Protein AF-A0A097PQ88-F1 (afdb_monomer)

Organism: Artemisia annua (NCBI:txid35608)

Foldseek 3Di:
DVVVVVVLVVVLVVLLPDQEDFPQPVVLLVQCVVVVNAAEAEEQHDPVSVVSSCVSHVNPVSHQYYFYVVVVAPDLLRSLVVSCVSRVHQLCLAEAEEQACRNCVSSVVSNHAYEHADDPDHVVRNVSHLHYDVDNVVDHPVNSVVSSVCVVPPVPPPPDPPPPCPDDDDDDDDDDD

Radius of gyration: 24.31 Å; Cα contacts (8 Å, |Δi|>4): 210; chains: 1; bounding box: 64×69×68 Å

Mean predicted aligned error: 9.77 Å

Secondary structure (DSSP, 8-state):
-HHHHHHHHHHHHHHTT-SSPSTTHHHHHHHHHHTT--EEEE-SS-HHHHHHHHHHTT-GGGEEEEE-GGGT-SSHHHHHHHHHHHTT--GGG-EEEESSHHHHHHHHHTT-EEEEEPSSS-GGGSTTSSEEESSGGG--HHHHHHHTTTHHHHTT---------PPP---------

Solvent-accessible surface area (backbone atoms only — not comparable to full-atom values): 10676 Å² total; per-residue (Å²): 107,74,66,58,55,52,50,52,52,53,52,52,58,53,56,65,64,56,79,65,75,65,74,38,45,65,62,42,52,51,53,39,50,74,70,69,52,86,36,62,48,75,46,85,50,54,58,70,60,51,51,52,43,29,54,73,59,70,47,50,89,65,44,82,38,79,37,32,44,82,74,75,47,95,42,69,39,52,40,53,54,52,40,27,59,70,64,76,45,58,40,77,76,39,74,43,81,35,56,48,55,68,53,34,53,27,26,49,77,51,50,22,44,23,38,28,39,47,63,96,38,57,65,83,68,40,65,84,31,80,39,74,38,81,47,41,74,81,62,47,76,65,59,60,54,52,67,68,61,56,61,72,71,68,76,68,77,80,71,78,80,76,74,83,76,76,77,81,85,78,82,81,81,81,87,80,133

Structure (mmCIF, N/CA/C/O backbone):
data_AF-A0A097PQ88-F1
#
_entry.id   AF-A0A097PQ88-F1
#
loop_
_atom_site.group_PDB
_atom_site.id
_atom_site.type_symbol
_atom_site.label_atom_id
_atom_site.label_alt_id
_atom_site.label_comp_id
_atom_site.label_asym_id
_atom_site.label_entity_id
_atom_site.label_seq_id
_atom_site.pdbx_PDB_ins_code
_atom_site.Cartn_x
_atom_site.Cartn_y
_atom_site.Cartn_z
_atom_site.occupancy
_atom_site.B_iso_or_equiv
_atom_site.auth_seq_id
_atom_site.auth_comp_id
_atom_site.auth_asym_id
_atom_site.auth_atom_id
_atom_site.pdbx_PDB_model_num
ATOM 1 N N . GLU A 1 1 ? 19.551 4.065 17.338 1.00 63.53 1 GLU A N 1
ATOM 2 C CA . GLU A 1 1 ? 18.344 4.044 18.197 1.00 63.53 1 GLU A CA 1
ATOM 3 C C . GLU A 1 1 ? 17.665 5.400 18.395 1.00 63.53 1 GLU A C 1
ATOM 5 O O . GLU A 1 1 ? 16.605 5.608 17.817 1.00 63.53 1 GLU A O 1
ATOM 10 N N . ARG A 1 2 ? 18.254 6.379 19.100 1.00 77.06 2 ARG A N 1
ATOM 11 C CA . ARG A 1 2 ? 17.562 7.652 19.424 1.00 77.06 2 ARG A CA 1
ATOM 12 C C . ARG A 1 2 ? 17.082 8.473 18.210 1.00 77.06 2 ARG A C 1
ATOM 14 O O . ARG A 1 2 ? 15.988 9.026 18.249 1.00 77.06 2 ARG A O 1
ATOM 21 N N . LEU A 1 3 ? 17.868 8.529 17.128 1.00 79.69 3 LEU A N 1
ATOM 22 C CA . LEU A 1 3 ? 17.503 9.235 15.886 1.00 79.69 3 LEU A CA 1
ATOM 23 C C . LEU A 1 3 ? 16.339 8.564 15.142 1.00 79.69 3 LEU A C 1
ATOM 25 O O . LEU A 1 3 ? 15.408 9.250 14.733 1.00 79.69 3 LEU A O 1
ATOM 29 N N . LYS A 1 4 ? 16.363 7.230 15.018 1.00 76.94 4 LYS A N 1
ATOM 30 C CA . LYS A 1 4 ? 15.288 6.452 14.378 1.00 76.94 4 LYS A CA 1
ATOM 31 C C . LYS A 1 4 ? 13.967 6.631 15.122 1.00 76.94 4 LYS A C 1
ATOM 33 O O . LYS A 1 4 ? 12.960 6.970 14.511 1.00 76.94 4 LYS A O 1
ATOM 38 N N . SER A 1 5 ? 14.006 6.496 16.449 1.00 78.75 5 SER A N 1
ATOM 39 C CA . SER A 1 5 ? 12.839 6.715 17.307 1.00 78.75 5 SER A CA 1
ATOM 40 C C . SER A 1 5 ? 12.285 8.136 17.159 1.00 78.75 5 SER A C 1
ATOM 42 O O . SER A 1 5 ? 11.079 8.318 17.006 1.00 78.75 5 SER A O 1
ATOM 44 N N . LYS A 1 6 ? 13.156 9.157 17.112 1.00 83.81 6 LYS A N 1
ATOM 45 C CA . LYS A 1 6 ? 12.709 10.543 16.934 1.00 83.81 6 LYS A CA 1
ATOM 46 C C . LYS A 1 6 ? 12.088 10.797 15.559 1.00 83.81 6 LYS A C 1
ATOM 48 O O . LYS A 1 6 ? 11.088 11.507 15.483 1.00 83.81 6 LYS A O 1
ATOM 53 N N . LEU A 1 7 ? 12.660 10.228 14.497 1.00 84.81 7 LEU A N 1
ATOM 54 C CA . LEU A 1 7 ? 12.115 10.329 13.143 1.00 84.81 7 LEU A CA 1
ATOM 55 C C . LEU A 1 7 ? 10.737 9.662 13.050 1.00 84.81 7 LEU A C 1
ATOM 57 O O . LEU A 1 7 ? 9.803 10.293 12.563 1.00 84.81 7 LEU A O 1
ATOM 61 N N . SER A 1 8 ? 10.598 8.446 13.587 1.00 82.00 8 SER A N 1
ATOM 62 C CA . SER A 1 8 ? 9.318 7.727 13.642 1.00 82.00 8 SER A CA 1
ATOM 63 C C . SER A 1 8 ? 8.250 8.541 14.382 1.00 82.00 8 SER A C 1
ATOM 65 O O . SER A 1 8 ? 7.169 8.769 13.850 1.00 82.00 8 SER A O 1
ATOM 67 N N . GLN A 1 9 ? 8.581 9.121 15.543 1.00 84.75 9 GLN A N 1
ATOM 68 C CA . GLN A 1 9 ? 7.658 9.996 16.278 1.00 84.75 9 GLN A CA 1
ATOM 69 C C . GLN A 1 9 ? 7.202 11.217 15.469 1.00 84.75 9 GLN A C 1
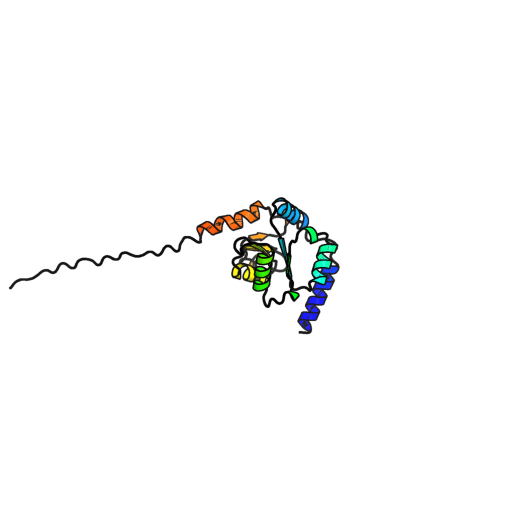ATOM 71 O O . GLN A 1 9 ? 6.026 11.571 15.497 1.00 84.75 9 GLN A O 1
ATOM 76 N N . LEU A 1 10 ? 8.119 11.894 14.769 1.00 86.06 10 LEU A N 1
ATOM 77 C CA . LEU A 1 10 ? 7.765 13.053 13.944 1.00 86.06 10 LEU A CA 1
ATOM 78 C C . LEU A 1 10 ? 6.872 12.649 12.770 1.00 86.06 10 LEU A C 1
ATOM 80 O O . LEU A 1 10 ? 5.891 13.336 12.493 1.00 86.06 10 LEU A O 1
ATOM 84 N N . TYR A 1 11 ? 7.191 11.529 12.124 1.00 84.88 11 TYR A N 1
ATOM 85 C CA . TYR A 1 11 ? 6.406 10.983 11.026 1.00 84.88 11 TYR A CA 1
ATOM 86 C C . TYR A 1 11 ? 4.983 10.627 11.485 1.00 84.88 11 TYR A C 1
ATOM 88 O O . TYR A 1 11 ? 4.021 11.162 10.936 1.00 84.88 11 TYR A O 1
ATOM 96 N N . SER A 1 12 ? 4.838 9.862 12.573 1.00 83.81 12 SER A N 1
ATOM 97 C CA . SER A 1 12 ? 3.544 9.539 13.193 1.00 83.81 12 SER A CA 1
ATOM 98 C C . SER A 1 12 ? 2.729 10.782 13.545 1.00 83.81 12 SER A C 1
ATOM 100 O O . SER A 1 12 ? 1.551 10.874 13.208 1.00 83.81 12 SER A O 1
ATOM 102 N N . ASN A 1 13 ? 3.355 11.778 14.178 1.00 87.44 13 ASN A N 1
ATOM 103 C CA . ASN A 1 13 ? 2.676 13.015 14.566 1.00 87.44 13 ASN A CA 1
ATOM 104 C C . ASN A 1 13 ? 2.181 13.821 13.361 1.00 87.44 13 ASN A C 1
ATOM 106 O O . ASN A 1 13 ? 1.167 14.508 13.463 1.00 87.44 13 ASN A O 1
ATOM 110 N N . ASN A 1 14 ? 2.898 13.782 12.238 1.00 87.56 14 ASN A N 1
ATOM 111 C CA . ASN A 1 14 ? 2.461 14.444 11.014 1.00 87.56 14 ASN A CA 1
ATOM 112 C C . ASN A 1 14 ? 1.317 13.679 10.345 1.00 87.56 14 ASN A C 1
ATOM 114 O O . ASN A 1 14 ? 0.346 14.308 9.932 1.00 87.56 14 ASN A O 1
ATOM 118 N N . LEU A 1 15 ? 1.370 12.345 10.314 1.00 85.75 15 LEU A N 1
ATOM 119 C CA . LEU A 1 15 ? 0.270 11.545 9.776 1.00 85.75 15 LEU A CA 1
ATOM 120 C C . LEU A 1 15 ? -1.015 11.692 10.598 1.00 85.75 15 LEU A C 1
ATOM 122 O O . LEU A 1 15 ? -2.090 11.841 10.028 1.00 85.75 15 LEU A O 1
ATOM 126 N N . LEU A 1 16 ? -0.918 11.745 11.928 1.00 87.31 16 LEU A N 1
ATOM 127 C CA . LEU A 1 16 ? -2.074 11.973 12.802 1.00 87.31 16 LEU A CA 1
ATOM 128 C C . LEU A 1 16 ? -2.727 13.348 12.595 1.00 87.31 16 LEU A C 1
ATOM 130 O O . LEU A 1 16 ? -3.893 13.532 12.947 1.00 87.31 16 LEU A O 1
ATOM 134 N N . LYS A 1 17 ? -2.019 14.322 12.011 1.00 89.31 17 LYS A N 1
ATOM 135 C CA . LYS A 1 17 ? -2.581 15.638 11.661 1.00 89.31 17 LYS A CA 1
ATOM 136 C C . LYS A 1 17 ? -3.333 15.638 10.335 1.00 89.31 17 LYS A C 1
ATOM 138 O O . LYS A 1 17 ? -4.115 16.560 10.121 1.00 89.31 17 LYS A O 1
ATOM 143 N N . LEU A 1 18 ? -3.153 14.627 9.483 1.00 86.75 18 LEU A N 1
ATOM 144 C CA . LEU A 1 18 ? -3.891 14.524 8.226 1.00 86.75 18 LEU A CA 1
ATOM 145 C C . LEU A 1 18 ? -5.394 14.448 8.508 1.00 86.75 18 LEU A C 1
ATOM 147 O O . LEU A 1 18 ? -5.842 13.720 9.400 1.00 86.75 18 LEU A O 1
ATOM 151 N N . SER A 1 19 ? -6.167 15.242 7.775 1.00 87.19 19 SER A N 1
ATOM 152 C CA . SER A 1 19 ? -7.633 15.224 7.803 1.00 87.19 19 SER A CA 1
ATOM 153 C C . SER A 1 19 ? -8.215 14.374 6.679 1.00 87.19 19 SER A C 1
ATOM 155 O O . SER A 1 19 ? -9.316 13.850 6.818 1.00 87.19 19 SER A O 1
ATOM 157 N N . GLU A 1 20 ? -7.475 14.223 5.582 1.00 90.88 20 GLU A N 1
ATOM 158 C CA . GLU A 1 20 ? -7.928 13.561 4.364 1.00 90.88 20 GLU A CA 1
ATOM 159 C C . GLU A 1 20 ? -6.819 12.663 3.801 1.00 90.88 20 GLU A C 1
ATOM 161 O O . GLU A 1 20 ? -5.633 12.964 3.980 1.00 90.88 20 GLU A O 1
ATOM 166 N N . PRO A 1 21 ? -7.178 11.535 3.161 1.00 92.12 21 PRO A N 1
ATOM 167 C CA . PRO A 1 21 ? -6.210 10.728 2.436 1.00 92.12 21 PRO A CA 1
ATOM 168 C C . PRO A 1 21 ? -5.751 11.422 1.152 1.00 92.12 21 PRO A C 1
ATOM 170 O O . PRO A 1 21 ? -6.336 12.410 0.717 1.00 92.12 21 PRO A O 1
ATOM 173 N N . MET A 1 22 ? -4.725 10.849 0.519 1.00 90.56 22 MET A N 1
ATOM 174 C CA . MET A 1 22 ? -4.302 11.247 -0.823 1.00 90.56 22 MET A CA 1
ATOM 175 C C . MET A 1 22 ? -5.484 11.223 -1.803 1.00 90.56 22 MET A C 1
ATOM 177 O O . MET A 1 22 ? -6.331 10.326 -1.746 1.00 90.56 22 MET A O 1
ATOM 181 N N . GLU A 1 23 ? -5.509 12.200 -2.707 1.00 92.75 23 GLU A N 1
ATOM 182 C CA . GLU A 1 23 ? -6.527 12.315 -3.747 1.00 92.75 23 GLU A CA 1
ATOM 183 C C . GLU A 1 23 ? -6.651 11.009 -4.552 1.00 92.75 23 GLU A C 1
ATOM 185 O O . GLU A 1 23 ? -5.652 10.395 -4.940 1.00 92.75 23 GLU A O 1
ATOM 190 N N . GLY A 1 24 ? -7.888 10.551 -4.758 1.00 94.50 24 GLY A N 1
ATOM 191 C CA . GLY A 1 24 ? -8.192 9.319 -5.485 1.00 94.50 24 GLY A CA 1
ATOM 192 C C . GLY A 1 24 ? -8.065 8.025 -4.681 1.00 94.50 24 GLY A C 1
ATOM 193 O O . GLY A 1 24 ? -8.486 6.972 -5.161 1.00 94.50 24 GLY A O 1
ATOM 194 N N . LEU A 1 25 ? -7.491 8.046 -3.468 1.00 95.75 25 LEU A N 1
ATOM 195 C CA . LEU A 1 25 ? -7.281 6.817 -2.693 1.00 95.75 25 LEU A CA 1
ATOM 196 C C . LEU A 1 25 ? -8.605 6.167 -2.272 1.00 95.75 25 LEU A C 1
ATOM 198 O O . LEU A 1 25 ? -8.715 4.941 -2.286 1.00 95.75 25 LEU A O 1
ATOM 202 N N . LYS A 1 26 ? -9.611 6.960 -1.881 1.00 95.75 26 LYS A N 1
ATOM 203 C CA . LYS A 1 26 ? -10.911 6.421 -1.447 1.00 95.75 26 LYS A CA 1
ATOM 204 C C . LYS A 1 26 ? -11.639 5.763 -2.614 1.00 95.75 26 LYS A C 1
ATOM 206 O O . LYS A 1 26 ? -12.067 4.620 -2.491 1.00 95.75 26 LYS A O 1
ATOM 211 N N . GLU A 1 27 ? -11.694 6.450 -3.747 1.00 96.44 27 GLU A N 1
ATOM 212 C CA . GLU A 1 27 ? -12.297 5.983 -4.995 1.00 96.44 27 GLU A CA 1
ATOM 213 C C . GLU A 1 27 ? -11.612 4.702 -5.481 1.00 96.44 27 GLU A C 1
ATOM 215 O O . GLU A 1 27 ? -12.268 3.737 -5.883 1.00 96.44 27 GLU A O 1
ATOM 220 N N . TRP A 1 28 ? -10.283 4.659 -5.378 1.00 97.00 28 TRP A N 1
ATOM 221 C CA . TRP A 1 28 ? -9.494 3.476 -5.680 1.00 97.00 28 TRP A CA 1
ATOM 222 C C . TRP A 1 28 ? -9.823 2.297 -4.754 1.00 97.00 28 TRP A C 1
ATOM 224 O O . TRP A 1 28 ? -10.106 1.194 -5.230 1.00 97.00 28 TRP A O 1
ATOM 234 N N . LEU A 1 29 ? -9.831 2.511 -3.436 1.00 97.44 29 LEU A N 1
ATOM 235 C CA . LEU A 1 29 ? -10.165 1.469 -2.462 1.00 97.44 29 LEU A CA 1
ATOM 236 C C . LEU A 1 29 ? -11.610 0.973 -2.623 1.00 97.44 29 LEU A C 1
ATOM 238 O O . LEU A 1 29 ? -11.853 -0.229 -2.507 1.00 97.44 29 LEU A O 1
ATOM 242 N N . ASP A 1 30 ? -12.553 1.853 -2.963 1.00 97.06 30 ASP A N 1
ATOM 243 C CA . ASP A 1 30 ? -13.928 1.482 -3.308 1.00 97.06 30 ASP A CA 1
ATOM 244 C C . ASP A 1 30 ? -13.984 0.611 -4.572 1.00 97.06 30 ASP A C 1
ATOM 246 O O . ASP A 1 30 ? -14.682 -0.409 -4.588 1.00 97.06 30 ASP A O 1
ATOM 250 N N . ALA A 1 31 ? -13.219 0.945 -5.615 1.00 96.88 31 ALA A N 1
ATOM 251 C CA . ALA A 1 31 ? -13.154 0.153 -6.843 1.00 96.88 31 ALA A CA 1
ATOM 252 C C . ALA A 1 31 ? -12.572 -1.252 -6.597 1.00 96.88 31 ALA A C 1
ATOM 254 O O . ALA A 1 31 ? -13.114 -2.254 -7.076 1.00 96.88 31 ALA A O 1
ATOM 255 N N . VAL A 1 32 ? -11.494 -1.341 -5.815 1.00 96.81 32 VAL A N 1
ATOM 256 C CA . VAL A 1 32 ? -10.829 -2.605 -5.454 1.00 96.81 32 VAL A CA 1
ATOM 257 C C . VAL A 1 32 ? -11.722 -3.457 -4.540 1.00 96.81 32 VAL A C 1
ATOM 259 O O . VAL A 1 32 ? -11.867 -4.662 -4.769 1.00 96.81 32 VAL A O 1
ATOM 262 N N . SER A 1 33 ? -12.404 -2.828 -3.579 1.00 96.88 33 SER A N 1
ATOM 263 C CA . SER A 1 33 ? -13.391 -3.472 -2.702 1.00 96.88 33 SER A CA 1
ATOM 264 C C . SER A 1 33 ? -14.591 -4.013 -3.488 1.00 96.88 33 SER A C 1
ATOM 266 O O . SER A 1 33 ? -14.965 -5.178 -3.337 1.00 96.88 33 SER A O 1
ATOM 268 N N . THR A 1 34 ? -15.134 -3.226 -4.423 1.00 97.25 34 THR A N 1
ATOM 269 C CA . THR A 1 34 ? -16.223 -3.647 -5.325 1.00 97.25 34 THR A CA 1
ATOM 270 C C . THR A 1 34 ? -15.811 -4.845 -6.183 1.00 97.25 34 THR A C 1
ATOM 272 O O . THR A 1 34 ? -16.598 -5.767 -6.407 1.00 97.25 34 THR A O 1
ATOM 275 N N . ALA A 1 35 ? -14.546 -4.887 -6.613 1.00 96.44 35 ALA A N 1
ATOM 276 C CA . ALA A 1 35 ? -13.962 -6.017 -7.330 1.00 96.44 35 ALA A CA 1
ATOM 277 C C . ALA A 1 35 ? -13.624 -7.228 -6.433 1.00 96.44 35 ALA A C 1
ATOM 279 O O . ALA A 1 35 ? -13.134 -8.237 -6.949 1.00 96.44 35 ALA A O 1
ATOM 280 N N . ARG A 1 36 ? -13.898 -7.154 -5.121 1.00 96.25 36 ARG A N 1
ATOM 281 C CA . ARG A 1 36 ? -13.615 -8.179 -4.098 1.00 96.25 36 ARG A CA 1
ATOM 282 C C . ARG A 1 36 ? -12.139 -8.571 -4.017 1.00 96.25 36 ARG A C 1
ATOM 284 O O . ARG A 1 36 ? -11.804 -9.738 -3.801 1.00 96.25 36 ARG A O 1
ATOM 291 N N . ILE A 1 37 ? -11.253 -7.602 -4.215 1.00 96.56 37 ILE A N 1
ATOM 292 C CA . ILE A 1 37 ? -9.812 -7.792 -4.061 1.00 96.56 37 ILE A CA 1
ATOM 293 C C . ILE A 1 37 ? -9.456 -7.432 -2.608 1.00 96.56 37 ILE A C 1
ATOM 295 O O . ILE A 1 37 ? -9.723 -6.306 -2.191 1.00 96.56 37 ILE A O 1
ATOM 299 N N . PRO A 1 38 ? -8.905 -8.368 -1.816 1.00 97.44 38 PRO A N 1
ATOM 300 C CA . PRO A 1 38 ? -8.590 -8.108 -0.418 1.00 97.44 38 PRO A CA 1
ATOM 301 C C . PRO A 1 38 ? -7.321 -7.251 -0.299 1.00 97.44 38 PRO A C 1
ATOM 303 O O . PRO A 1 38 ? -6.359 -7.454 -1.042 1.00 97.44 38 PRO A O 1
ATOM 306 N N . CYS A 1 39 ? -7.315 -6.316 0.652 1.00 97.94 39 CYS A N 1
ATOM 307 C CA . CYS A 1 39 ? -6.214 -5.377 0.872 1.00 97.94 39 CYS A CA 1
ATOM 308 C C . CYS A 1 39 ? -5.619 -5.522 2.274 1.00 97.94 39 CYS A C 1
ATOM 310 O O . CYS A 1 39 ? -6.331 -5.799 3.244 1.00 97.94 39 CYS A O 1
ATOM 312 N N . ALA A 1 40 ? -4.318 -5.259 2.387 1.00 97.94 40 ALA A N 1
ATOM 313 C CA . ALA A 1 40 ? -3.613 -5.125 3.657 1.00 97.94 40 ALA A CA 1
ATOM 314 C C . ALA A 1 40 ? -2.827 -3.813 3.695 1.00 97.94 40 ALA A C 1
ATOM 316 O O . ALA A 1 40 ? -2.363 -3.341 2.659 1.00 97.94 40 ALA A O 1
ATOM 317 N N . VAL A 1 41 ? -2.640 -3.269 4.897 1.00 96.88 41 VAL A N 1
ATOM 318 C CA . VAL A 1 41 ? -1.655 -2.209 5.147 1.00 96.88 41 VAL A CA 1
ATOM 319 C C . VAL A 1 41 ? -0.385 -2.842 5.683 1.00 96.88 41 VAL A C 1
ATOM 321 O O . VAL A 1 41 ? -0.439 -3.654 6.608 1.00 96.88 41 VAL A O 1
ATOM 324 N N . VAL A 1 42 ? 0.754 -2.438 5.130 1.00 95.62 42 VAL A N 1
ATOM 325 C CA . VAL A 1 42 ? 2.077 -2.775 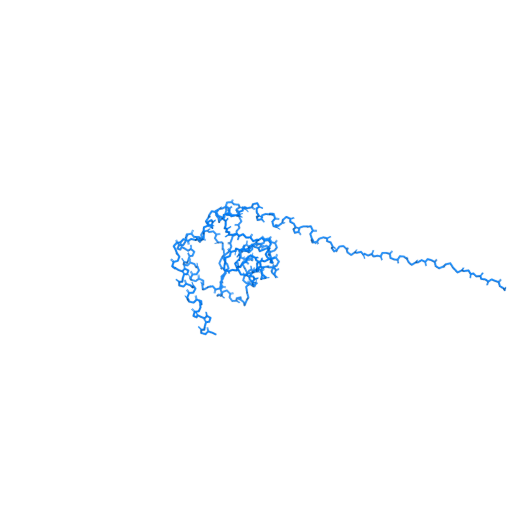5.650 1.00 95.62 42 VAL A CA 1
ATOM 326 C C . VAL A 1 42 ? 2.778 -1.480 6.031 1.00 95.62 42 VAL A C 1
ATOM 328 O O . VAL A 1 42 ? 2.884 -0.576 5.211 1.00 95.62 42 VAL A O 1
ATOM 331 N N . SER A 1 43 ? 3.222 -1.364 7.281 1.00 91.62 43 SER A N 1
ATOM 332 C CA . SER A 1 43 ? 3.842 -0.141 7.790 1.00 91.62 43 SER A CA 1
ATOM 333 C C . SER A 1 43 ? 5.001 -0.437 8.742 1.00 91.62 43 SER A C 1
ATOM 335 O O . SER A 1 43 ? 5.070 -1.497 9.361 1.00 91.62 43 SER A O 1
ATOM 337 N N . SER A 1 44 ? 5.919 0.518 8.865 1.00 87.56 44 SER A N 1
ATOM 338 C CA . SER A 1 44 ? 6.945 0.561 9.913 1.00 87.56 44 SER A CA 1
ATOM 339 C C . SER A 1 44 ? 6.474 1.280 11.182 1.00 87.56 44 SER A C 1
ATOM 341 O O . SER A 1 44 ? 7.249 1.415 12.118 1.00 87.56 44 SER A O 1
ATOM 343 N N . LEU A 1 45 ? 5.231 1.769 11.214 1.00 87.75 45 LEU A N 1
ATOM 344 C CA . LEU A 1 45 ? 4.654 2.427 12.383 1.00 87.75 45 LEU A CA 1
ATOM 345 C C . LEU A 1 45 ? 4.100 1.425 13.393 1.00 87.75 45 LEU A C 1
ATOM 347 O O . LEU A 1 45 ? 3.740 0.303 13.033 1.00 87.75 45 LEU A O 1
ATOM 351 N N . ASP A 1 46 ? 3.960 1.875 14.640 1.00 88.62 46 ASP A N 1
ATOM 352 C CA . ASP A 1 46 ? 3.268 1.135 15.695 1.00 88.62 46 ASP A CA 1
ATOM 353 C C . ASP A 1 46 ? 1.824 0.828 15.283 1.00 88.62 46 ASP A C 1
ATOM 355 O O . ASP A 1 46 ? 1.135 1.646 14.656 1.00 88.62 46 ASP A O 1
ATOM 359 N N . ARG A 1 47 ? 1.321 -0.343 15.688 1.00 92.00 47 ARG A N 1
ATOM 360 C CA . ARG A 1 47 ? -0.023 -0.802 15.305 1.00 92.00 47 ARG A CA 1
ATOM 361 C C . ARG A 1 47 ? -1.091 0.167 15.774 1.00 92.00 47 ARG A C 1
ATOM 363 O O . ARG A 1 47 ? -2.003 0.482 15.014 1.00 92.00 47 ARG A O 1
ATOM 370 N N . LYS A 1 48 ? -0.966 0.650 17.012 1.00 92.56 48 LYS A N 1
ATOM 371 C CA . LYS A 1 48 ? -1.922 1.588 17.608 1.00 92.56 48 LYS A CA 1
ATOM 372 C C . LYS A 1 48 ? -2.060 2.858 16.767 1.00 92.56 48 LYS A C 1
ATOM 374 O O . LYS A 1 48 ? -3.175 3.263 16.464 1.00 92.56 48 LYS A O 1
ATOM 379 N N . ILE A 1 49 ? -0.930 3.441 16.363 1.00 91.94 49 ILE A N 1
ATOM 380 C CA . ILE A 1 49 ? -0.892 4.670 15.561 1.00 91.94 49 ILE A CA 1
ATOM 381 C C . ILE A 1 49 ? -1.514 4.418 14.188 1.00 91.94 49 ILE A C 1
ATOM 383 O O . ILE A 1 49 ? -2.299 5.227 13.703 1.00 91.94 49 ILE A O 1
ATOM 387 N N . MET A 1 50 ? -1.198 3.279 13.568 1.00 93.50 50 MET A N 1
ATOM 388 C CA . MET A 1 50 ? -1.735 2.948 12.253 1.00 93.50 50 MET A CA 1
ATOM 389 C C . MET A 1 50 ? -3.246 2.728 12.262 1.00 93.50 50 MET A C 1
ATOM 391 O O . MET A 1 50 ? -3.943 3.249 11.395 1.00 93.50 50 MET A O 1
ATOM 395 N N . VAL A 1 51 ? -3.764 2.020 13.266 1.00 94.81 51 VAL A N 1
ATOM 396 C CA . VAL A 1 51 ? -5.211 1.858 13.449 1.00 94.81 51 VAL A CA 1
ATOM 397 C C . VAL A 1 51 ? -5.883 3.218 13.647 1.00 94.81 51 VAL A C 1
ATOM 399 O O . VAL A 1 51 ? -6.846 3.512 12.949 1.00 94.81 51 VAL A O 1
ATOM 402 N N . GLU A 1 52 ? -5.334 4.082 14.504 1.00 94.69 52 GLU A N 1
ATOM 403 C CA . GLU A 1 52 ? -5.884 5.421 14.757 1.00 94.69 52 GLU A CA 1
ATOM 404 C C . GLU A 1 52 ? -5.956 6.278 13.479 1.00 94.69 52 GLU A C 1
ATOM 406 O O . GLU A 1 52 ? -6.981 6.904 13.205 1.00 94.69 52 GLU A O 1
ATOM 411 N N . ILE A 1 53 ? -4.903 6.269 12.652 1.00 93.50 53 ILE A N 1
ATOM 412 C CA . ILE A 1 53 ? -4.882 6.988 11.367 1.00 93.50 53 ILE A CA 1
ATOM 413 C C . ILE A 1 53 ? -5.971 6.452 10.433 1.00 93.50 53 ILE A C 1
ATOM 415 O O . ILE A 1 53 ? -6.738 7.224 9.856 1.00 93.50 53 ILE A O 1
ATOM 419 N N . LEU A 1 54 ? -6.058 5.131 10.277 1.00 95.19 54 LEU A N 1
ATOM 420 C CA . LEU A 1 54 ? -7.030 4.508 9.382 1.00 95.19 54 LEU A CA 1
ATOM 421 C C . LEU A 1 54 ? -8.474 4.722 9.855 1.00 95.19 54 LEU A C 1
ATOM 423 O O . LEU A 1 54 ? -9.360 4.902 9.018 1.00 95.19 54 LEU A O 1
ATOM 427 N N . GLU A 1 55 ? -8.728 4.715 11.166 1.00 95.25 55 GLU A N 1
ATOM 428 C CA . GLU A 1 55 ? -10.042 5.013 11.748 1.00 95.25 55 GLU A CA 1
ATOM 429 C C . GLU A 1 55 ? -10.430 6.465 11.487 1.00 95.25 55 GLU A C 1
ATOM 431 O O . GLU A 1 55 ? -11.508 6.726 10.948 1.00 95.25 55 GLU A O 1
ATOM 436 N N . LYS A 1 56 ? -9.521 7.402 11.777 1.00 94.50 56 LYS A N 1
ATOM 437 C CA . LYS A 1 56 ? -9.729 8.835 11.552 1.00 94.50 56 LYS A CA 1
ATOM 438 C C . LYS A 1 56 ? -10.040 9.149 10.086 1.00 94.50 56 LYS A C 1
ATOM 440 O O . LYS A 1 56 ? -10.901 9.978 9.805 1.00 94.50 56 LYS A O 1
ATOM 445 N N . LEU A 1 57 ? -9.361 8.479 9.154 1.00 94.25 57 LEU A N 1
ATOM 446 C CA . LEU A 1 57 ? -9.567 8.659 7.713 1.00 94.25 57 LEU A CA 1
ATOM 447 C C . LEU A 1 57 ? -10.767 7.864 7.159 1.00 94.25 57 LEU A C 1
ATOM 449 O O . LEU A 1 57 ? -11.104 8.005 5.979 1.00 94.25 57 LEU A O 1
ATOM 453 N N . GLY A 1 58 ? -11.421 7.033 7.982 1.00 95.31 58 GLY A N 1
ATOM 454 C CA . GLY A 1 58 ? -12.548 6.187 7.577 1.00 95.31 58 GLY A CA 1
ATOM 455 C C . GLY A 1 58 ? -12.156 5.043 6.633 1.00 95.31 58 GLY A C 1
ATOM 456 O O . GLY A 1 58 ? -12.986 4.575 5.850 1.00 95.31 58 GLY A O 1
ATOM 457 N N . LEU A 1 59 ? -10.894 4.607 6.680 1.00 96.81 59 LEU A N 1
ATOM 458 C CA . LEU A 1 59 ? -10.309 3.626 5.762 1.00 96.81 59 LEU A CA 1
ATOM 459 C C . LEU A 1 59 ? -10.213 2.208 6.340 1.00 96.81 59 LEU A C 1
ATOM 461 O O . LEU A 1 59 ? -9.991 1.267 5.582 1.00 96.81 59 LEU A O 1
ATOM 465 N N . MET A 1 60 ? -10.415 2.019 7.651 1.00 96.62 60 MET A N 1
ATOM 466 C CA . MET A 1 60 ? -10.301 0.697 8.298 1.00 96.62 60 MET A CA 1
ATOM 467 C C . MET A 1 60 ? -11.104 -0.406 7.600 1.00 96.62 60 MET A C 1
ATOM 469 O O . MET A 1 60 ? -10.632 -1.532 7.479 1.00 96.62 60 MET A O 1
ATOM 473 N N . LYS A 1 61 ? -12.292 -0.076 7.084 1.00 96.19 61 LYS A N 1
ATOM 474 C CA . LYS A 1 61 ? -13.197 -1.023 6.412 1.00 96.19 61 LYS A CA 1
ATOM 475 C C . LYS A 1 61 ? -12.614 -1.688 5.156 1.00 96.19 61 LYS A C 1
ATOM 477 O O . LYS A 1 61 ? -13.144 -2.707 4.726 1.00 96.19 61 LYS A O 1
ATOM 482 N N . TYR A 1 62 ? -11.570 -1.119 4.549 1.00 97.62 62 TYR A N 1
ATOM 483 C CA . TYR A 1 62 ? -10.975 -1.649 3.317 1.00 97.62 62 TYR A CA 1
ATOM 484 C C . TYR A 1 62 ? -9.901 -2.708 3.567 1.00 97.62 62 TYR A C 1
ATOM 486 O O . TYR A 1 62 ? -9.560 -3.454 2.650 1.00 97.62 62 TYR A O 1
ATOM 494 N N . PHE A 1 63 ? -9.351 -2.779 4.780 1.00 97.81 63 PHE A N 1
ATOM 495 C CA . PHE A 1 63 ? -8.171 -3.588 5.061 1.00 97.81 63 PHE A CA 1
ATOM 496 C C . PHE A 1 63 ? -8.523 -4.810 5.906 1.00 97.81 63 PHE A C 1
ATOM 498 O O . PHE A 1 63 ? -8.961 -4.695 7.046 1.00 97.81 63 PHE A O 1
ATOM 505 N N . GLN A 1 64 ? -8.283 -5.998 5.351 1.00 97.12 64 GLN A N 1
ATOM 506 C CA . GLN A 1 64 ? -8.461 -7.270 6.056 1.00 97.12 64 GLN A CA 1
ATOM 507 C C . GLN A 1 64 ? -7.337 -7.516 7.070 1.00 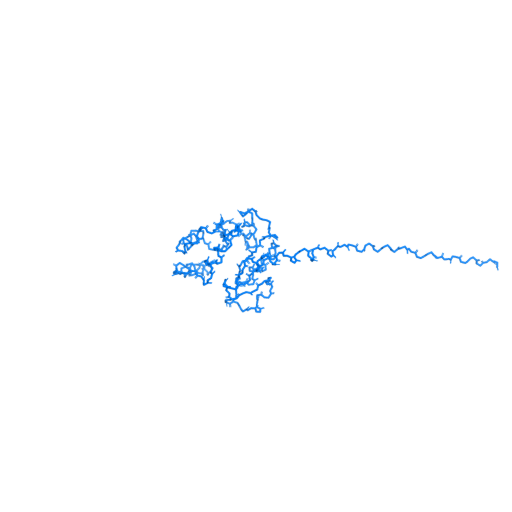97.12 64 GLN A C 1
ATOM 509 O O . GLN A 1 64 ? -7.536 -8.195 8.076 1.00 97.12 64 GLN A O 1
ATOM 514 N N . ALA A 1 65 ? -6.147 -6.976 6.800 1.00 96.81 65 ALA A N 1
ATOM 515 C CA . ALA A 1 65 ? -4.976 -7.161 7.637 1.00 96.81 65 ALA A CA 1
ATOM 516 C C . ALA A 1 65 ? -4.155 -5.875 7.755 1.00 96.81 65 ALA A C 1
ATOM 518 O O . ALA A 1 65 ? -4.022 -5.101 6.808 1.00 96.81 65 ALA A O 1
ATOM 519 N N . ILE A 1 66 ? -3.554 -5.691 8.928 1.00 96.56 66 ILE A N 1
ATOM 520 C CA . ILE A 1 66 ? -2.562 -4.650 9.193 1.00 96.56 66 ILE A CA 1
ATOM 521 C C . ILE A 1 66 ? -1.300 -5.357 9.686 1.00 96.56 66 ILE A C 1
ATOM 523 O O . ILE A 1 66 ? -1.352 -6.112 10.666 1.00 96.56 66 ILE A O 1
ATOM 527 N N . V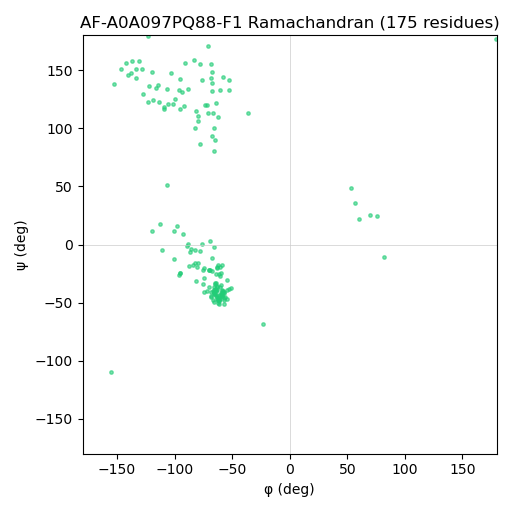AL A 1 67 ? -0.187 -5.136 8.994 1.00 95.56 67 VAL A N 1
ATOM 528 C CA . VAL A 1 67 ? 1.142 -5.639 9.349 1.00 95.56 67 VAL A CA 1
ATOM 529 C C . VAL A 1 67 ? 2.028 -4.455 9.713 1.00 95.56 67 VAL A C 1
ATOM 531 O O . VAL A 1 67 ? 2.193 -3.531 8.918 1.00 95.56 67 VAL A O 1
ATOM 534 N N . THR A 1 68 ? 2.580 -4.473 10.917 1.00 92.25 68 THR A N 1
ATOM 535 C CA . THR A 1 68 ? 3.391 -3.396 11.487 1.00 92.25 68 THR A CA 1
ATOM 536 C C . THR A 1 68 ? 4.775 -3.891 11.900 1.00 92.25 68 THR A C 1
ATOM 538 O O . THR A 1 68 ? 5.111 -5.068 11.748 1.00 92.25 68 THR A O 1
ATOM 541 N N . GLU A 1 69 ? 5.612 -2.994 12.424 1.00 82.62 69 GLU A N 1
ATOM 542 C CA . GLU A 1 69 ? 6.909 -3.364 13.003 1.00 82.62 69 GLU A CA 1
ATOM 543 C C . GLU A 1 69 ? 6.765 -4.339 14.187 1.00 82.62 69 GLU A C 1
ATOM 545 O O . GLU A 1 69 ? 7.549 -5.280 14.306 1.00 82.62 69 GLU A O 1
ATOM 550 N N . GLU A 1 70 ? 5.703 -4.189 14.983 1.00 84.19 70 GLU A N 1
ATOM 551 C CA . GLU A 1 70 ? 5.383 -5.040 16.139 1.00 84.19 70 GLU A CA 1
ATOM 552 C C . GLU A 1 70 ? 5.124 -6.516 15.787 1.00 84.19 70 GLU A C 1
ATOM 554 O O . GLU A 1 70 ? 5.198 -7.368 16.669 1.00 84.19 70 GLU A O 1
ATOM 559 N N . ASP A 1 71 ? 4.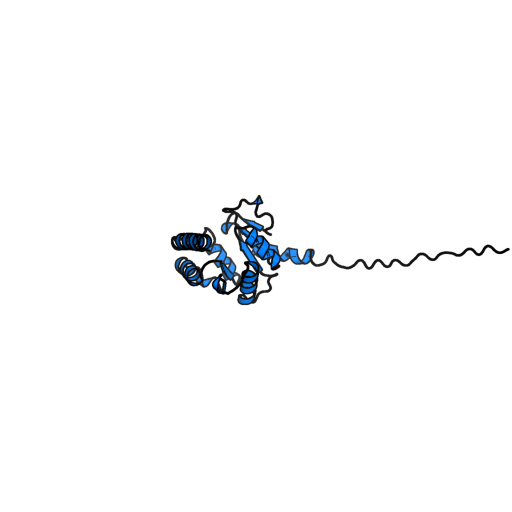847 -6.856 14.519 1.00 83.81 71 ASP A N 1
ATOM 560 C CA . ASP A 1 71 ? 4.687 -8.254 14.083 1.00 83.81 71 ASP A CA 1
ATOM 561 C C . ASP A 1 71 ? 6.017 -9.052 14.105 1.00 83.81 71 ASP A C 1
ATOM 563 O O . ASP A 1 71 ? 6.032 -10.218 13.714 1.00 83.81 71 ASP A O 1
ATOM 567 N N . GLY A 1 72 ? 7.135 -8.456 14.551 1.00 74.56 72 GLY A N 1
ATOM 568 C CA . GLY A 1 72 ? 8.406 -9.158 14.790 1.00 74.56 72 GLY A CA 1
ATOM 569 C C . GLY A 1 72 ? 9.177 -9.512 13.517 1.00 74.56 72 GLY A C 1
ATOM 570 O O . GLY A 1 72 ? 9.945 -10.469 13.497 1.00 74.56 72 GLY A O 1
ATOM 571 N N . MET A 1 73 ? 8.935 -8.771 12.436 1.00 82.25 73 MET A N 1
ATOM 572 C CA . MET A 1 73 ? 9.518 -9.024 11.120 1.00 82.25 73 MET A CA 1
ATOM 573 C C . MET A 1 73 ? 10.685 -8.069 10.846 1.00 82.25 73 MET A C 1
ATOM 575 O O . MET A 1 73 ? 10.492 -6.852 10.792 1.00 82.25 73 MET A O 1
ATOM 579 N N . ASP A 1 74 ? 11.871 -8.633 10.608 1.00 80.50 74 ASP A N 1
ATOM 580 C CA . ASP A 1 74 ? 13.137 -7.887 10.475 1.00 80.50 74 ASP A CA 1
ATOM 581 C C . ASP A 1 74 ? 13.252 -7.023 9.211 1.00 80.50 74 ASP A C 1
ATOM 583 O O . ASP A 1 74 ? 14.052 -6.088 9.154 1.00 80.50 74 ASP A O 1
ATOM 587 N N . SER A 1 75 ? 12.484 -7.335 8.165 1.00 89.12 75 SER A N 1
ATOM 588 C CA . SER A 1 75 ? 12.595 -6.677 6.863 1.00 89.12 75 SER A CA 1
ATOM 589 C C . SER A 1 75 ? 11.232 -6.345 6.265 1.00 89.12 75 SER A C 1
ATOM 591 O O . SER A 1 75 ? 10.220 -6.977 6.580 1.00 89.12 75 SER A O 1
ATOM 593 N N . MET A 1 76 ? 11.212 -5.373 5.347 1.00 90.81 76 MET A N 1
ATOM 594 C CA . MET A 1 76 ? 10.007 -5.061 4.574 1.00 90.81 76 MET A CA 1
ATOM 595 C C . MET A 1 76 ? 9.506 -6.293 3.809 1.00 90.81 76 MET A C 1
ATOM 597 O O . MET A 1 76 ? 8.317 -6.588 3.842 1.00 90.81 76 MET A O 1
ATOM 601 N N . ALA A 1 77 ? 10.415 -7.076 3.221 1.00 93.38 77 ALA A N 1
ATOM 602 C CA . ALA A 1 77 ? 10.084 -8.320 2.530 1.00 93.38 77 ALA A CA 1
ATOM 603 C C . ALA A 1 77 ? 9.330 -9.314 3.439 1.00 93.38 77 ALA A C 1
ATOM 605 O O . ALA A 1 77 ? 8.292 -9.851 3.055 1.00 93.38 77 ALA A O 1
ATOM 606 N N . HIS A 1 78 ? 9.783 -9.510 4.683 1.00 93.62 78 HIS A N 1
ATOM 607 C CA . HIS A 1 78 ? 9.084 -10.374 5.643 1.00 93.62 78 HIS A CA 1
ATOM 608 C C . HIS A 1 78 ? 7.680 -9.853 5.983 1.00 93.62 78 HIS A C 1
ATOM 610 O O . HIS A 1 78 ? 6.733 -10.639 6.065 1.00 93.62 78 HIS A O 1
ATOM 616 N N . ARG A 1 79 ? 7.510 -8.532 6.126 1.00 95.06 79 ARG A N 1
ATOM 617 C CA . ARG A 1 79 ? 6.188 -7.930 6.366 1.00 95.06 79 ARG A CA 1
ATOM 618 C C . ARG A 1 79 ? 5.250 -8.097 5.170 1.00 95.06 79 ARG A C 1
ATOM 620 O O . ARG A 1 79 ? 4.088 -8.441 5.369 1.00 95.06 79 ARG A O 1
ATOM 627 N N . LEU A 1 80 ? 5.750 -7.925 3.945 1.00 96.62 80 LEU A N 1
ATOM 628 C CA . LEU A 1 80 ? 4.983 -8.154 2.717 1.00 96.62 80 LEU A CA 1
ATOM 629 C C . LEU A 1 80 ? 4.522 -9.615 2.611 1.00 96.62 80 LEU A C 1
ATOM 631 O O . LEU A 1 80 ? 3.340 -9.872 2.385 1.00 96.62 80 LEU A O 1
ATOM 635 N N . LEU A 1 81 ? 5.414 -10.583 2.850 1.00 95.94 81 LEU A N 1
ATOM 636 C CA . LEU A 1 81 ? 5.053 -12.008 2.869 1.00 95.94 81 LEU A CA 1
ATOM 637 C C . LEU A 1 81 ? 4.000 -12.320 3.940 1.00 95.94 81 LEU A C 1
ATOM 639 O O . LEU A 1 81 ? 3.027 -13.016 3.653 1.00 95.94 81 LEU A O 1
ATOM 643 N N . SER A 1 82 ? 4.154 -11.768 5.146 1.00 95.81 82 SER A N 1
ATOM 644 C CA . SER A 1 82 ? 3.162 -11.893 6.222 1.00 95.81 82 SER A CA 1
ATOM 645 C C . SER A 1 82 ? 1.799 -11.330 5.805 1.00 95.81 82 SER A C 1
ATOM 647 O O . SER A 1 82 ? 0.771 -11.969 6.029 1.00 95.81 82 SER A O 1
ATOM 649 N N . ALA A 1 83 ? 1.774 -10.183 5.120 1.00 97.12 83 ALA A N 1
ATOM 650 C CA . ALA A 1 83 ? 0.542 -9.614 4.586 1.00 97.12 83 ALA A CA 1
ATOM 651 C C . ALA A 1 83 ? -0.118 -10.550 3.565 1.00 97.12 83 ALA A C 1
ATOM 653 O O . ALA A 1 83 ? -1.308 -10.823 3.683 1.00 97.12 83 ALA A O 1
ATOM 654 N N . ALA A 1 84 ? 0.641 -11.115 2.621 1.00 97.50 84 ALA A N 1
ATOM 655 C CA . ALA A 1 84 ? 0.104 -12.067 1.646 1.00 97.50 84 ALA A CA 1
ATOM 656 C C . ALA A 1 84 ? -0.515 -13.311 2.311 1.00 97.50 84 ALA A C 1
ATOM 658 O O . ALA A 1 84 ? -1.600 -13.741 1.916 1.00 97.50 84 ALA A O 1
ATOM 659 N N . VAL A 1 85 ? 0.121 -13.837 3.366 1.00 96.44 85 VAL A N 1
ATOM 660 C CA . VAL A 1 85 ? -0.428 -14.941 4.172 1.00 96.44 85 VAL A CA 1
ATOM 661 C C . VAL A 1 85 ? -1.735 -14.529 4.853 1.00 96.44 85 VAL A C 1
ATOM 663 O O . VAL A 1 85 ? -2.723 -15.251 4.754 1.00 96.44 85 VAL A O 1
ATOM 666 N N . LYS A 1 86 ? -1.780 -13.355 5.499 1.00 96.50 86 LYS A N 1
ATOM 667 C CA . LYS A 1 86 ? -2.995 -12.847 6.164 1.00 96.50 86 LYS A CA 1
ATOM 668 C C . LYS A 1 86 ? -4.144 -12.560 5.181 1.00 96.50 86 LYS A C 1
ATOM 670 O O . LYS A 1 86 ? -5.300 -12.611 5.588 1.00 96.50 86 LYS A O 1
ATOM 675 N N . LEU A 1 87 ? -3.838 -12.281 3.911 1.00 97.25 87 LEU A N 1
ATOM 676 C CA . LEU A 1 87 ? -4.822 -12.091 2.836 1.00 97.25 87 LEU A CA 1
ATOM 677 C C . LEU A 1 87 ? -5.268 -13.393 2.153 1.00 97.25 87 LEU A C 1
ATOM 679 O O . LEU A 1 87 ? -6.114 -13.340 1.260 1.00 97.25 87 LEU A O 1
ATOM 683 N N . ASP A 1 88 ? -4.694 -14.543 2.519 1.00 97.12 88 ASP A N 1
ATOM 684 C CA . ASP A 1 88 ? -4.908 -15.824 1.833 1.00 97.12 88 ASP A CA 1
ATOM 685 C C . ASP A 1 88 ? -4.641 -15.730 0.312 1.00 97.12 88 ASP A C 1
ATOM 687 O O . ASP A 1 88 ? -5.442 -16.106 -0.561 1.00 97.12 88 ASP A O 1
ATOM 691 N N . ARG A 1 89 ? -3.491 -15.132 -0.033 1.00 96.69 89 ARG A N 1
ATOM 692 C CA . ARG A 1 89 ? -3.045 -14.944 -1.418 1.00 96.69 89 ARG A CA 1
ATOM 693 C C . ARG A 1 89 ? -1.588 -15.344 -1.604 1.00 96.69 89 ARG A C 1
ATOM 695 O O . ARG A 1 89 ? -0.727 -15.109 -0.764 1.00 96.69 89 ARG A O 1
ATOM 702 N N . LYS A 1 90 ? -1.301 -15.940 -2.766 1.00 96.81 90 LYS A N 1
ATOM 703 C CA . LYS A 1 90 ? 0.076 -16.222 -3.188 1.00 96.81 90 LYS A CA 1
ATOM 704 C C . LYS A 1 90 ? 0.795 -14.897 -3.469 1.00 96.81 90 LYS A C 1
ATOM 706 O O . LYS A 1 90 ? 0.192 -14.063 -4.145 1.00 96.81 90 LYS A O 1
ATOM 711 N N . PRO A 1 91 ? 2.071 -14.729 -3.076 1.00 97.00 91 PRO A N 1
ATOM 712 C CA . PRO A 1 91 ? 2.824 -13.506 -3.361 1.00 97.00 91 PRO A CA 1
ATOM 713 C C . PRO A 1 91 ? 2.825 -13.107 -4.846 1.00 97.00 91 PRO A C 1
ATOM 715 O O . PRO A 1 91 ? 2.582 -11.953 -5.170 1.00 97.00 91 PRO A O 1
ATOM 718 N N . SER A 1 92 ? 2.913 -14.077 -5.762 1.00 96.12 92 SER A N 1
ATOM 719 C CA . SER A 1 92 ? 2.814 -13.859 -7.219 1.00 96.12 92 SER A CA 1
ATOM 720 C C . SER A 1 92 ? 1.458 -13.366 -7.739 1.00 96.12 92 SER A C 1
ATOM 722 O O . SER A 1 92 ? 1.284 -13.151 -8.940 1.00 96.12 92 SER A O 1
ATOM 724 N N . LYS A 1 93 ? 0.471 -13.212 -6.855 1.00 95.75 93 LYS A N 1
ATOM 725 C CA . LYS A 1 93 ? -0.847 -12.623 -7.120 1.00 95.75 93 LYS A CA 1
ATOM 726 C C . LYS A 1 93 ? -1.107 -11.379 -6.264 1.00 95.75 93 LYS A C 1
ATOM 728 O O . LYS A 1 93 ? -2.240 -10.905 -6.231 1.00 95.75 93 LYS A O 1
ATOM 733 N N . CYS A 1 94 ? -0.081 -10.862 -5.593 1.00 97.62 94 CYS A N 1
ATOM 734 C CA . CYS A 1 94 ? -0.132 -9.624 -4.831 1.00 97.62 94 CYS A CA 1
ATOM 735 C C . CYS A 1 94 ? 0.539 -8.491 -5.608 1.00 97.62 94 CYS A C 1
ATOM 737 O O . CYS A 1 94 ? 1.500 -8.704 -6.351 1.00 97.62 94 CYS A O 1
ATOM 739 N N . VAL A 1 95 ? 0.017 -7.283 -5.414 1.00 97.44 95 VAL A N 1
ATOM 740 C CA . VAL A 1 95 ? 0.627 -6.039 -5.878 1.00 97.44 95 VAL A CA 1
ATOM 741 C C . VAL A 1 95 ? 0.857 -5.134 -4.675 1.00 97.44 95 VAL A C 1
ATOM 743 O O . VAL A 1 95 ? -0.006 -5.038 -3.800 1.00 97.44 95 VAL A O 1
ATOM 746 N N . VAL A 1 96 ? 2.025 -4.509 -4.620 1.00 97.56 96 VAL A N 1
ATOM 747 C CA . VAL A 1 96 ? 2.438 -3.588 -3.560 1.00 97.56 96 VAL A CA 1
ATOM 748 C C . VAL A 1 96 ? 2.398 -2.167 -4.106 1.00 97.56 96 VAL A C 1
ATOM 750 O O . VAL A 1 96 ? 2.881 -1.930 -5.208 1.00 97.56 96 VAL A O 1
ATOM 753 N N . PHE A 1 97 ? 1.823 -1.238 -3.345 1.00 96.75 97 PHE A N 1
ATOM 754 C CA . PHE A 1 97 ? 1.867 0.194 -3.641 1.00 96.75 97 PHE A CA 1
ATOM 755 C C . PHE A 1 97 ? 2.947 0.838 -2.777 1.00 96.75 97 PHE A C 1
ATOM 757 O O . PHE A 1 97 ? 2.916 0.661 -1.560 1.00 96.75 97 PHE A O 1
ATOM 764 N N . GLU A 1 98 ? 3.892 1.541 -3.396 1.00 93.75 98 GLU A N 1
ATOM 765 C CA . GLU A 1 98 ? 5.065 2.102 -2.713 1.00 93.75 98 GLU A CA 1
ATOM 766 C C . GLU A 1 98 ? 5.509 3.430 -3.335 1.00 93.75 98 GLU A C 1
ATOM 768 O O . GLU A 1 98 ? 5.329 3.629 -4.528 1.00 93.75 98 GLU A O 1
ATOM 773 N N . ASP A 1 99 ? 6.108 4.326 -2.562 1.00 92.12 99 ASP A N 1
ATOM 774 C CA . ASP A 1 99 ? 6.747 5.561 -3.014 1.00 92.12 99 ASP A CA 1
ATOM 775 C C . ASP A 1 99 ? 8.285 5.547 -2.877 1.00 92.12 99 ASP A C 1
ATOM 777 O O . ASP A 1 99 ? 8.943 6.466 -3.371 1.00 92.12 99 ASP A O 1
ATOM 781 N N . ASP A 1 100 ? 8.877 4.498 -2.285 1.00 92.81 100 ASP A N 1
ATOM 782 C CA . ASP A 1 100 ? 10.329 4.321 -2.143 1.00 92.81 100 ASP A CA 1
ATOM 783 C C . ASP A 1 100 ? 10.887 3.112 -2.947 1.00 92.81 100 ASP A C 1
ATOM 785 O O . ASP A 1 100 ? 10.334 2.003 -2.951 1.00 92.81 100 ASP A O 1
ATOM 789 N N . PRO A 1 101 ? 12.038 3.271 -3.637 1.00 93.25 101 PRO A N 1
ATOM 790 C CA . PRO A 1 101 ? 12.639 2.202 -4.443 1.00 93.25 101 PRO A CA 1
ATOM 791 C C . PRO A 1 101 ? 13.025 0.952 -3.633 1.00 93.25 101 PRO A C 1
ATOM 793 O O . PRO A 1 101 ? 13.080 -0.158 -4.174 1.00 93.25 101 PRO A O 1
ATOM 796 N N . ARG A 1 102 ? 13.283 1.088 -2.328 1.00 92.69 102 ARG A N 1
ATOM 797 C CA . ARG A 1 102 ? 13.613 -0.036 -1.439 1.00 92.69 102 ARG A CA 1
ATOM 798 C C . ARG A 1 102 ? 12.402 -0.926 -1.200 1.00 92.69 102 ARG A C 1
ATOM 800 O O . ARG A 1 102 ? 12.571 -2.143 -1.109 1.00 92.69 102 ARG A O 1
ATOM 807 N N . GLY A 1 103 ? 11.201 -0.359 -1.093 1.00 93.38 103 GLY A N 1
ATOM 808 C CA . GLY A 1 103 ? 9.987 -1.153 -0.955 1.00 93.38 103 GLY A CA 1
ATOM 809 C C . GLY A 1 103 ? 9.568 -1.802 -2.273 1.00 93.38 103 GLY A C 1
ATOM 810 O O . GLY A 1 103 ? 9.164 -2.964 -2.253 1.00 93.38 103 GLY A O 1
ATOM 811 N N . VAL A 1 104 ? 9.800 -1.142 -3.416 1.00 95.69 104 VAL A N 1
ATOM 812 C CA . VAL A 1 104 ? 9.692 -1.774 -4.750 1.00 95.69 104 VAL A CA 1
ATOM 813 C C . VAL A 1 104 ? 10.610 -2.998 -4.841 1.00 95.69 104 VAL A C 1
ATOM 815 O O . VAL A 1 104 ? 10.149 -4.106 -5.110 1.00 95.69 104 VAL A O 1
ATOM 818 N N . THR A 1 105 ? 11.890 -2.832 -4.494 1.00 95.62 105 THR A N 1
ATOM 819 C CA . THR A 1 105 ? 12.859 -3.941 -4.459 1.00 95.62 105 THR A CA 1
ATOM 820 C C . THR A 1 105 ? 12.394 -5.063 -3.519 1.00 95.62 105 THR A C 1
ATOM 822 O O . THR A 1 105 ? 12.503 -6.247 -3.840 1.00 95.62 105 THR A O 1
ATOM 825 N N . ALA A 1 106 ? 11.851 -4.716 -2.346 1.00 95.88 106 ALA A N 1
ATOM 826 C CA . ALA A 1 106 ? 11.328 -5.699 -1.401 1.00 95.88 106 ALA A CA 1
ATOM 827 C C . ALA A 1 106 ? 10.132 -6.482 -1.970 1.00 95.88 106 ALA A C 1
ATOM 829 O O . ALA A 1 106 ? 10.056 -7.691 -1.756 1.00 95.88 106 ALA A O 1
ATOM 830 N N . ALA A 1 107 ? 9.235 -5.828 -2.712 1.00 96.88 107 ALA A N 1
ATOM 831 C CA . ALA A 1 107 ? 8.103 -6.476 -3.369 1.00 96.88 107 ALA A CA 1
ATOM 832 C C . ALA A 1 107 ? 8.567 -7.513 -4.402 1.00 96.88 107 ALA A C 1
ATOM 834 O O . ALA A 1 107 ? 8.130 -8.668 -4.352 1.00 96.88 107 ALA A O 1
ATOM 835 N N . HIS A 1 108 ? 9.518 -7.151 -5.268 1.00 96.44 108 HIS A N 1
ATOM 836 C CA . HIS A 1 108 ? 10.067 -8.073 -6.269 1.00 96.44 108 HIS A CA 1
ATOM 837 C C . HIS A 1 108 ? 10.826 -9.242 -5.648 1.00 96.44 108 HIS A C 1
ATOM 839 O O . HIS A 1 108 ? 10.652 -10.380 -6.084 1.00 96.44 108 HIS A O 1
ATOM 845 N N . ASN A 1 109 ? 11.577 -9.007 -4.567 1.00 95.69 109 ASN A N 1
ATOM 846 C CA . ASN A 1 109 ? 12.222 -10.081 -3.801 1.00 95.69 109 ASN A CA 1
ATOM 847 C C . ASN A 1 109 ? 11.208 -11.085 -3.223 1.00 95.69 109 ASN A C 1
ATOM 849 O O . ASN A 1 109 ? 11.543 -12.245 -2.987 1.00 95.69 109 ASN A O 1
ATOM 853 N N . CYS A 1 110 ? 9.959 -10.661 -3.023 1.00 95.94 110 CYS A N 1
ATOM 854 C CA . CYS A 1 110 ? 8.853 -11.511 -2.597 1.00 95.94 110 CYS A CA 1
ATOM 855 C C . CYS A 1 110 ? 8.038 -12.086 -3.763 1.00 95.94 110 CYS A C 1
ATOM 857 O O . CYS A 1 110 ? 6.997 -12.691 -3.517 1.00 95.94 110 CYS A O 1
ATOM 859 N N . THR A 1 111 ? 8.477 -11.932 -5.016 1.00 96.12 111 THR A N 1
ATOM 860 C CA . THR A 1 111 ? 7.740 -12.307 -6.241 1.00 96.12 111 THR A CA 1
ATOM 861 C C . THR A 1 111 ? 6.401 -11.582 -6.417 1.00 96.12 111 THR A C 1
ATOM 863 O O . THR A 1 111 ? 5.522 -12.082 -7.114 1.00 96.12 111 THR A O 1
ATOM 866 N N . MET A 1 112 ? 6.225 -10.425 -5.777 1.00 97.62 112 MET A N 1
ATOM 867 C CA . MET A 1 112 ? 5.039 -9.577 -5.927 1.00 97.62 112 MET A CA 1
ATOM 868 C C . MET A 1 112 ? 5.249 -8.557 -7.047 1.00 97.62 112 MET A C 1
ATOM 870 O O . MET A 1 112 ? 6.385 -8.200 -7.349 1.00 97.62 112 MET A O 1
ATOM 874 N N . MET A 1 113 ? 4.153 -8.064 -7.626 1.00 97.25 113 MET A N 1
ATOM 875 C CA . MET A 1 113 ? 4.194 -6.892 -8.508 1.00 97.25 113 MET A CA 1
ATOM 876 C C . MET A 1 113 ? 4.295 -5.612 -7.666 1.00 97.25 113 MET A C 1
ATOM 878 O O . MET A 1 113 ? 3.822 -5.582 -6.527 1.00 97.25 113 MET A O 1
ATOM 882 N N . ALA A 1 114 ? 4.837 -4.541 -8.230 1.00 97.19 114 ALA A N 1
ATOM 883 C CA . ALA A 1 114 ? 4.970 -3.242 -7.583 1.00 97.19 114 ALA A CA 1
ATOM 884 C C . ALA A 1 114 ? 4.381 -2.125 -8.453 1.00 97.19 114 ALA A C 1
ATOM 886 O O . ALA A 1 114 ? 4.714 -1.992 -9.630 1.00 97.19 114 ALA A O 1
ATOM 887 N N . VAL A 1 115 ? 3.523 -1.301 -7.854 1.00 96.75 115 VAL A N 1
ATOM 888 C CA . VAL A 1 115 ? 3.057 -0.032 -8.415 1.00 96.75 115 VAL A CA 1
ATOM 889 C C . VAL A 1 115 ? 3.690 1.090 -7.607 1.00 96.75 115 VAL A C 1
ATOM 891 O O . VAL A 1 115 ? 3.432 1.217 -6.410 1.00 96.75 115 VAL A O 1
ATOM 894 N N . A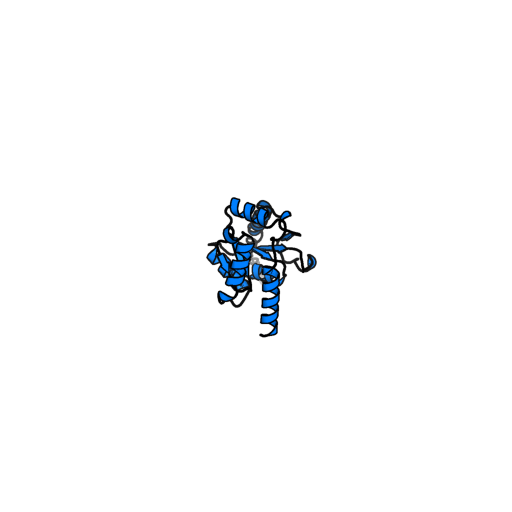LA A 1 116 ? 4.513 1.901 -8.258 1.00 95.81 116 ALA A N 1
ATOM 895 C CA . ALA A 1 116 ? 5.155 3.038 -7.636 1.00 95.81 116 ALA A CA 1
ATOM 896 C C . ALA A 1 116 ? 4.285 4.302 -7.723 1.00 95.81 116 ALA A C 1
ATOM 898 O O . ALA A 1 116 ? 3.757 4.630 -8.788 1.00 95.81 116 ALA A O 1
ATOM 899 N N . LEU A 1 117 ? 4.163 5.026 -6.613 1.00 94.62 117 LEU A N 1
ATOM 900 C CA . LEU A 1 117 ? 3.544 6.344 -6.532 1.00 94.62 117 LEU A CA 1
ATOM 901 C C . LEU A 1 117 ? 4.641 7.402 -6.644 1.00 94.62 117 LEU A C 1
ATOM 903 O O . LEU A 1 117 ? 5.535 7.482 -5.803 1.00 94.62 117 LEU A O 1
ATOM 907 N N . ILE A 1 118 ? 4.584 8.212 -7.696 1.00 92.44 118 ILE A N 1
ATOM 908 C CA . ILE A 1 118 ? 5.552 9.285 -7.915 1.00 92.44 118 ILE A CA 1
ATOM 909 C C . ILE A 1 118 ? 5.270 10.391 -6.894 1.00 92.44 118 ILE A C 1
ATOM 911 O O . ILE A 1 118 ? 4.183 10.963 -6.861 1.00 92.44 118 ILE A O 1
ATOM 915 N N . GLY A 1 119 ? 6.262 10.692 -6.059 1.00 88.25 119 GLY A N 1
ATOM 916 C CA . GLY A 1 119 ? 6.116 11.625 -4.946 1.00 88.25 119 GLY A CA 1
ATOM 917 C C . GLY A 1 119 ? 7.455 12.232 -4.557 1.00 88.25 119 GLY A C 1
ATOM 918 O O . GLY A 1 119 ? 8.017 13.035 -5.299 1.00 88.25 119 GLY A O 1
ATOM 919 N N . ALA A 1 120 ? 7.975 11.847 -3.388 1.00 85.25 120 ALA A N 1
ATOM 920 C CA . ALA A 1 120 ? 9.281 12.309 -2.916 1.00 85.25 120 ALA A CA 1
ATOM 921 C C . ALA A 1 120 ? 10.434 11.826 -3.813 1.00 85.25 120 ALA A C 1
ATOM 923 O O . ALA A 1 120 ? 11.412 12.551 -4.003 1.00 85.25 120 A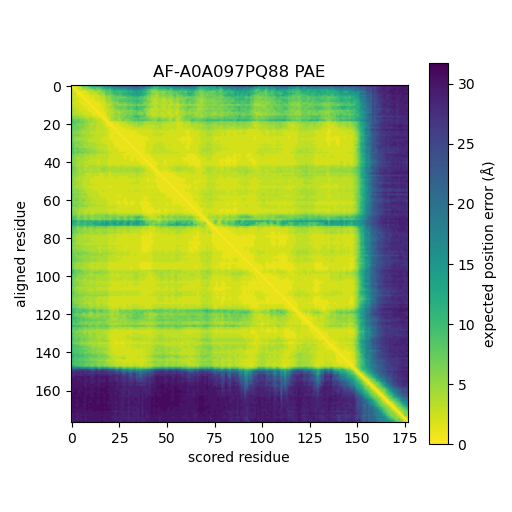LA A O 1
ATOM 924 N N . HIS A 1 121 ? 10.300 10.623 -4.377 1.00 88.00 121 HIS A N 1
ATOM 925 C CA . HIS A 1 121 ? 11.225 10.081 -5.361 1.00 88.00 121 HIS A CA 1
ATOM 926 C C . HIS A 1 121 ? 10.745 10.390 -6.787 1.00 88.00 121 HIS A C 1
ATOM 928 O O . HIS A 1 121 ? 9.573 10.161 -7.111 1.00 88.00 121 HIS A O 1
ATOM 934 N N . PRO A 1 122 ? 11.627 10.906 -7.660 1.00 87.75 122 PRO A N 1
ATOM 935 C CA . PRO A 1 122 ? 11.301 11.131 -9.058 1.00 87.75 122 PRO A CA 1
ATOM 936 C C . PRO A 1 122 ? 11.108 9.801 -9.792 1.00 87.75 122 PRO A C 1
ATOM 938 O O . PRO A 1 122 ? 11.686 8.777 -9.436 1.00 87.75 122 PRO A O 1
ATOM 941 N N . ALA A 1 123 ? 10.345 9.827 -10.886 1.00 87.62 123 ALA A N 1
ATOM 942 C CA . ALA A 1 123 ? 10.003 8.625 -11.650 1.00 87.62 123 ALA A CA 1
ATOM 943 C C . ALA A 1 123 ? 11.225 7.798 -12.102 1.00 87.62 123 ALA A C 1
ATOM 945 O O . ALA A 1 123 ? 11.135 6.576 -12.190 1.00 87.62 123 ALA A O 1
ATOM 946 N N . TYR A 1 124 ? 12.374 8.438 -12.357 1.00 89.12 124 TYR A N 1
ATOM 947 C CA . TYR A 1 124 ? 13.594 7.737 -12.768 1.00 89.12 124 TYR A CA 1
ATOM 948 C C . TYR A 1 124 ? 14.229 6.890 -11.650 1.00 89.12 124 TYR A C 1
ATOM 950 O O . TYR A 1 124 ? 14.950 5.945 -11.957 1.00 89.12 124 TYR A O 1
ATOM 958 N N . ASP A 1 125 ? 13.946 7.179 -10.376 1.00 89.38 125 ASP A N 1
ATOM 959 C CA . ASP A 1 125 ? 14.386 6.349 -9.243 1.00 89.38 125 ASP A CA 1
ATOM 960 C C . ASP A 1 125 ? 13.467 5.132 -9.044 1.00 89.38 125 ASP A C 1
ATOM 962 O O . ASP A 1 125 ? 13.860 4.135 -8.442 1.00 89.38 125 ASP A O 1
ATOM 966 N N . LEU A 1 126 ? 12.247 5.190 -9.585 1.00 90.44 126 LEU A N 1
ATOM 967 C CA . LEU A 1 126 ? 11.194 4.184 -9.427 1.00 90.44 126 LEU A CA 1
ATOM 968 C C . LEU A 1 126 ? 11.080 3.246 -10.640 1.00 90.44 126 LEU A C 1
ATOM 970 O O . LEU A 1 126 ? 10.140 2.461 -10.735 1.00 90.44 126 LEU A O 1
ATOM 974 N N . VAL A 1 127 ? 12.059 3.283 -11.551 1.00 90.38 127 VAL A N 1
ATOM 975 C CA . VAL A 1 127 ? 12.086 2.522 -12.820 1.00 90.38 127 VAL A CA 1
ATOM 976 C C . VAL A 1 127 ? 12.008 1.010 -12.660 1.00 90.38 127 VAL A C 1
ATOM 978 O O . VAL A 1 127 ? 11.733 0.310 -13.629 1.00 90.38 127 VAL A O 1
ATOM 981 N N . GLN A 1 128 ? 12.284 0.498 -11.461 1.00 91.69 128 GLN A N 1
ATOM 982 C CA . GLN A 1 128 ? 12.183 -0.930 -11.186 1.00 91.69 128 GLN A CA 1
ATOM 983 C C . GLN A 1 128 ? 10.730 -1.383 -11.034 1.00 91.69 128 GLN A C 1
ATOM 985 O O . GLN A 1 128 ? 10.468 -2.565 -11.213 1.00 91.69 128 GLN A O 1
ATOM 990 N N . ALA A 1 129 ? 9.792 -0.483 -10.717 1.00 95.06 129 ALA A N 1
ATOM 991 C CA . ALA A 1 129 ? 8.392 -0.837 -10.526 1.00 95.06 129 ALA A CA 1
ATOM 992 C C . ALA A 1 129 ? 7.732 -1.283 -11.836 1.00 95.06 129 ALA A C 1
ATOM 994 O O . ALA A 1 129 ? 8.040 -0.778 -12.914 1.00 95.06 129 ALA A O 1
ATOM 995 N N . ASP A 1 130 ? 6.764 -2.192 -11.732 1.00 95.69 130 ASP A N 1
ATOM 996 C CA . ASP A 1 130 ? 6.028 -2.709 -12.890 1.00 95.69 130 ASP A CA 1
ATOM 997 C C . ASP A 1 130 ? 5.101 -1.652 -13.509 1.00 95.69 130 ASP A C 1
ATOM 999 O O . ASP A 1 130 ? 4.714 -1.744 -14.675 1.00 95.69 130 ASP A O 1
ATOM 1003 N N . LEU A 1 131 ? 4.731 -0.645 -12.717 1.00 94.12 131 LEU A N 1
ATOM 1004 C CA . LEU A 1 131 ? 3.992 0.536 -13.139 1.00 94.12 131 LEU A CA 1
ATOM 1005 C C . LEU A 1 131 ? 4.336 1.701 -12.209 1.00 94.12 131 LEU A C 1
ATOM 1007 O O . LEU A 1 131 ? 4.354 1.521 -10.998 1.00 94.12 131 LEU A O 1
ATOM 1011 N N . ALA A 1 132 ? 4.538 2.897 -12.755 1.00 94.19 132 ALA A N 1
ATOM 1012 C CA . ALA A 1 132 ? 4.650 4.131 -11.981 1.00 94.19 132 ALA A CA 1
ATOM 1013 C C . ALA A 1 132 ? 3.495 5.071 -12.347 1.00 94.19 132 ALA A C 1
ATOM 1015 O O . ALA A 1 132 ? 3.192 5.227 -13.530 1.00 94.19 132 ALA A O 1
ATOM 1016 N N . VAL A 1 133 ? 2.853 5.674 -11.346 1.00 94.50 133 VAL A N 1
ATOM 1017 C CA . VAL A 1 133 ? 1.712 6.591 -11.521 1.00 94.50 133 VAL A CA 1
ATOM 1018 C C . VAL A 1 133 ? 1.885 7.854 -10.686 1.00 94.50 133 VAL A C 1
ATOM 1020 O O . VAL A 1 133 ? 2.507 7.818 -9.624 1.00 94.50 133 VAL A O 1
ATOM 1023 N N . GLY A 1 134 ? 1.316 8.969 -11.146 1.00 93.00 134 GLY A N 1
ATOM 1024 C CA . GLY A 1 134 ? 1.311 10.234 -10.401 1.00 93.00 134 GLY A CA 1
ATOM 1025 C C . GLY A 1 134 ? 0.339 10.251 -9.218 1.00 93.00 134 GLY A C 1
ATOM 1026 O O . GLY A 1 134 ? 0.497 11.042 -8.292 1.00 93.00 134 GLY A O 1
ATOM 1027 N N . GLY A 1 135 ? -0.656 9.363 -9.220 1.00 93.81 135 GLY A N 1
ATOM 1028 C CA . GLY A 1 135 ? -1.625 9.232 -8.138 1.00 93.81 135 GLY A CA 1
ATOM 1029 C C . GLY A 1 135 ? -2.668 8.150 -8.402 1.00 93.81 135 GLY A C 1
ATOM 1030 O O . GLY A 1 135 ? -2.706 7.529 -9.466 1.00 93.81 135 GLY A O 1
ATOM 1031 N N . PHE A 1 136 ? -3.554 7.933 -7.430 1.00 94.88 136 PHE A N 1
ATOM 1032 C CA . PHE A 1 136 ? -4.567 6.875 -7.505 1.00 94.88 136 PHE A CA 1
ATOM 1033 C C . PHE A 1 136 ? -5.633 7.116 -8.587 1.00 94.88 136 PHE A C 1
ATOM 1035 O O . PHE A 1 136 ? -6.208 6.155 -9.094 1.00 94.88 136 PHE A O 1
ATOM 1042 N N . ASN A 1 137 ? -5.834 8.369 -9.008 1.00 93.62 137 ASN A N 1
ATOM 1043 C CA . ASN A 1 137 ? -6.753 8.744 -10.091 1.00 93.62 137 ASN A CA 1
ATOM 1044 C C . ASN A 1 137 ? -6.364 8.165 -11.467 1.00 93.62 137 ASN A C 1
ATOM 1046 O O . ASN A 1 137 ? -7.203 8.079 -12.361 1.00 93.62 137 ASN A O 1
ATOM 1050 N N . GLU A 1 138 ? -5.108 7.753 -11.651 1.00 92.62 138 GLU A N 1
ATOM 1051 C CA . GLU A 1 138 ? -4.616 7.144 -12.896 1.00 92.62 138 GLU A CA 1
ATOM 1052 C C . GLU A 1 138 ? -4.849 5.622 -12.944 1.00 92.62 138 GLU A C 1
ATOM 1054 O O . GLU A 1 138 ? -4.599 4.959 -13.959 1.00 92.62 138 GLU A O 1
ATOM 1059 N N . LEU A 1 139 ? -5.325 5.035 -11.841 1.00 93.94 139 LEU A N 1
ATOM 1060 C CA . LEU A 1 139 ? -5.475 3.596 -11.696 1.00 93.94 139 LEU A CA 1
ATOM 1061 C C . LEU A 1 139 ? -6.889 3.126 -12.026 1.00 93.94 139 LEU A C 1
ATOM 1063 O O . LEU A 1 139 ? -7.902 3.719 -11.669 1.00 93.94 139 LEU A O 1
ATOM 1067 N N . SER A 1 140 ? -6.948 1.960 -12.663 1.00 94.19 140 SER A N 1
ATOM 1068 C CA . SER A 1 140 ? -8.173 1.184 -12.814 1.00 94.19 140 SER A CA 1
ATOM 1069 C C . SER A 1 140 ? -7.918 -0.269 -12.422 1.00 94.19 140 SER A C 1
ATOM 1071 O O . SER A 1 140 ? -6.789 -0.763 -12.474 1.00 94.19 140 SER A O 1
ATOM 1073 N N . VAL A 1 141 ? -8.972 -1.006 -12.064 1.00 93.44 141 VAL A N 1
ATOM 1074 C CA . VAL A 1 141 ? -8.852 -2.450 -11.785 1.00 93.44 141 VAL A CA 1
ATOM 1075 C C . VAL A 1 141 ? -8.341 -3.210 -13.023 1.00 93.44 141 VAL A C 1
ATOM 1077 O O . VAL A 1 141 ? -7.670 -4.234 -12.898 1.00 93.44 141 VAL A O 1
ATOM 1080 N N . ILE A 1 142 ? -8.600 -2.692 -14.229 1.00 92.00 142 ILE A N 1
ATOM 1081 C CA . ILE A 1 142 ? -8.074 -3.230 -15.494 1.00 92.00 142 ILE A CA 1
ATOM 1082 C C . ILE A 1 142 ? -6.555 -3.009 -15.577 1.00 92.00 142 ILE A C 1
ATOM 1084 O O . ILE A 1 142 ? -5.840 -3.967 -15.874 1.00 92.00 142 ILE A O 1
ATOM 1088 N N . ASN A 1 143 ? -6.099 -1.796 -15.224 1.00 89.88 143 ASN A N 1
ATOM 1089 C CA . ASN A 1 143 ? -4.749 -1.434 -14.756 1.00 89.88 143 ASN A CA 1
ATOM 1090 C C . ASN A 1 143 ? -4.004 -2.624 -14.157 1.00 89.88 143 ASN A C 1
ATOM 1092 O O . ASN A 1 143 ? -3.065 -3.203 -14.701 1.00 89.88 143 ASN A O 1
ATOM 1096 N N . LEU A 1 144 ? -4.551 -3.011 -13.013 1.00 90.94 144 LEU A N 1
ATOM 1097 C CA . LEU A 1 144 ? -3.979 -3.963 -12.085 1.00 90.94 144 LEU A CA 1
ATOM 1098 C C . LEU A 1 144 ? -4.027 -5.396 -12.620 1.00 90.94 144 LEU A C 1
ATOM 1100 O O . LEU A 1 144 ? -3.056 -6.136 -12.508 1.00 90.94 144 LEU A O 1
ATOM 1104 N N . ARG A 1 145 ? -5.125 -5.792 -13.274 1.00 91.69 145 ARG A N 1
ATOM 1105 C CA . ARG A 1 145 ? -5.241 -7.123 -13.893 1.00 91.69 145 ARG A CA 1
ATOM 1106 C C . ARG A 1 145 ? -4.229 -7.338 -15.018 1.00 91.69 145 ARG A C 1
ATOM 1108 O O . ARG A 1 145 ? -3.733 -8.453 -15.164 1.00 91.69 145 ARG A O 1
ATOM 1115 N N . ARG A 1 146 ? -3.911 -6.295 -15.794 1.00 91.94 146 ARG A N 1
ATOM 1116 C CA . ARG A 1 146 ? -2.932 -6.375 -16.892 1.00 91.94 146 ARG A CA 1
ATOM 1117 C C . ARG A 1 146 ? -1.516 -6.658 -16.396 1.00 91.94 146 ARG A C 1
ATOM 1119 O O . ARG A 1 146 ? -0.812 -7.410 -17.064 1.00 91.94 146 ARG A O 1
ATOM 1126 N N . LEU A 1 147 ? -1.143 -6.173 -15.208 1.00 90.50 147 LEU A N 1
ATOM 1127 C CA . LEU A 1 147 ? 0.150 -6.493 -14.582 1.00 90.50 147 LEU A CA 1
ATOM 1128 C C . LEU A 1 147 ? 0.359 -8.013 -14.470 1.00 90.50 147 LEU A C 1
ATOM 1130 O O . LEU A 1 147 ? 1.426 -8.536 -14.772 1.00 90.50 147 LEU A O 1
ATOM 1134 N N . PHE A 1 148 ? -0.698 -8.756 -14.142 1.00 90.75 148 PHE A N 1
ATOM 1135 C CA . PHE A 1 148 ? -0.634 -10.212 -13.993 1.00 90.75 148 PHE A CA 1
ATOM 1136 C C . PHE A 1 148 ? -0.892 -10.996 -15.287 1.00 90.75 148 PHE A C 1
ATOM 1138 O O . PHE A 1 148 ? -0.856 -12.226 -15.259 1.00 90.75 148 PHE A O 1
ATOM 1145 N N . ALA A 1 149 ? -1.178 -10.329 -16.409 1.00 82.75 149 ALA A N 1
ATOM 1146 C CA . ALA A 1 149 ? -1.434 -10.996 -17.686 1.00 82.75 149 ALA A CA 1
ATOM 1147 C C . ALA A 1 149 ? -0.132 -11.390 -18.408 1.00 82.75 149 ALA A C 1
ATOM 1149 O O . ALA A 1 149 ? -0.084 -12.420 -19.078 1.00 82.75 149 ALA A O 1
ATOM 1150 N N . HIS A 1 150 ? 0.941 -10.613 -18.236 1.00 62.44 150 HIS A N 1
ATOM 1151 C CA . HIS A 1 150 ? 2.216 -10.833 -18.930 1.00 62.44 150 HIS A CA 1
ATOM 1152 C C . HIS A 1 150 ? 3.128 -11.869 -18.252 1.00 62.44 150 HIS A C 1
ATOM 1154 O O . HIS A 1 150 ? 4.001 -12.446 -18.902 1.00 62.44 1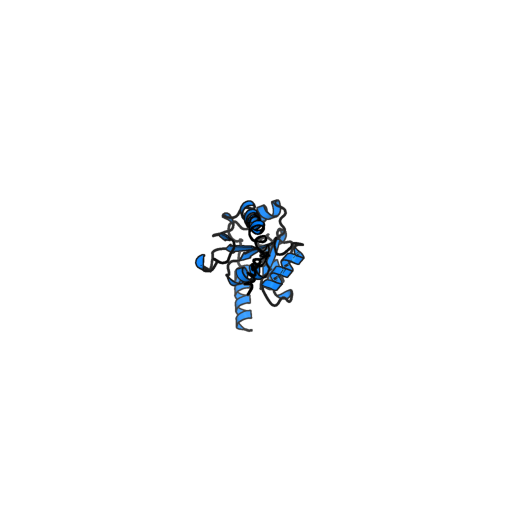50 HIS A O 1
ATOM 1160 N N . THR A 1 151 ? 2.889 -12.198 -16.980 1.00 55.38 151 THR A N 1
ATOM 1161 C CA . THR A 1 151 ? 3.702 -13.169 -16.222 1.00 55.38 151 THR A CA 1
ATOM 1162 C C . THR A 1 151 ? 3.579 -14.614 -16.722 1.00 55.38 151 THR A C 1
ATOM 1164 O O . THR A 1 151 ? 4.413 -15.448 -16.382 1.00 55.38 151 THR A O 1
ATOM 1167 N N . GLY A 1 152 ? 2.608 -14.918 -17.593 1.00 44.53 152 GLY A N 1
ATOM 1168 C CA . GLY A 1 152 ? 2.520 -16.207 -18.291 1.00 44.53 152 GLY A CA 1
ATOM 1169 C C . GLY A 1 152 ? 3.446 -16.352 -19.506 1.00 44.53 152 GLY A C 1
ATOM 1170 O O . GLY A 1 152 ? 3.660 -17.471 -19.955 1.00 44.53 152 GLY A O 1
ATOM 1171 N N . SER A 1 153 ? 4.003 -15.255 -20.038 1.00 42.16 153 SER A N 1
ATOM 1172 C CA . SER A 1 153 ? 4.804 -15.290 -21.279 1.00 42.16 153 SER A CA 1
ATOM 1173 C C . SER A 1 153 ? 6.312 -15.407 -21.032 1.00 42.16 153 SER A C 1
ATOM 1175 O O . SER A 1 153 ? 7.025 -15.918 -21.883 1.00 42.16 153 SER A O 1
ATOM 1177 N N . SER A 1 154 ? 6.803 -14.979 -19.863 1.00 42.12 154 SER A N 1
ATOM 1178 C CA . SER A 1 154 ? 8.239 -15.015 -19.526 1.00 42.12 154 SER A CA 1
ATOM 1179 C C . SER A 1 154 ? 8.652 -16.271 -18.736 1.00 42.12 154 SER A C 1
ATOM 1181 O O . SER A 1 154 ? 9.795 -16.711 -18.817 1.00 42.12 154 SER A O 1
ATOM 1183 N N . PHE A 1 155 ? 7.725 -16.922 -18.020 1.00 40.00 155 PHE A N 1
ATOM 1184 C CA . PHE A 1 155 ? 8.040 -18.085 -17.172 1.00 40.00 155 PHE A CA 1
ATOM 1185 C C . PHE A 1 155 ? 8.230 -19.411 -17.949 1.00 40.00 155 PHE A C 1
ATOM 1187 O O . PHE A 1 155 ? 8.603 -20.421 -17.358 1.00 40.00 155 PHE A O 1
ATOM 1194 N N . MET A 1 156 ? 7.996 -19.435 -19.269 1.00 36.25 156 MET A N 1
ATOM 1195 C CA . MET A 1 156 ? 8.035 -20.653 -20.100 1.00 36.25 156 MET A CA 1
ATOM 1196 C C . MET A 1 156 ? 9.176 -20.707 -21.136 1.00 36.25 156 MET A C 1
ATOM 1198 O O . MET A 1 156 ? 9.132 -21.547 -22.027 1.00 36.25 156 MET A O 1
ATOM 1202 N N . GLU A 1 157 ? 10.231 -19.894 -21.010 1.00 38.81 157 GLU A N 1
ATOM 1203 C CA . GLU A 1 157 ? 11.409 -19.959 -21.906 1.00 38.81 157 GLU A CA 1
ATOM 1204 C C . GLU A 1 157 ? 12.611 -20.745 -21.349 1.00 38.81 157 GLU A C 1
ATOM 1206 O O . GLU A 1 157 ? 13.709 -20.702 -21.896 1.00 38.81 157 GLU A O 1
ATOM 1211 N N . LEU A 1 158 ? 12.415 -21.559 -20.308 1.00 43.06 158 LEU A N 1
ATOM 1212 C CA . LEU A 1 158 ? 13.403 -22.563 -19.885 1.00 43.06 158 LEU A CA 1
ATOM 1213 C C . LEU A 1 158 ? 12.956 -23.985 -20.247 1.00 43.06 158 LEU A C 1
ATOM 1215 O O . LEU A 1 158 ? 12.988 -24.900 -19.424 1.00 43.06 158 LEU A O 1
ATOM 1219 N N . GLN A 1 159 ? 12.587 -24.211 -21.511 1.00 39.97 159 GLN A N 1
ATOM 1220 C CA . GLN A 1 159 ? 12.743 -25.548 -22.081 1.00 39.97 159 GLN A CA 1
ATOM 1221 C C . GLN A 1 159 ? 14.208 -25.721 -22.483 1.00 39.97 159 GLN A C 1
ATOM 1223 O O . GLN A 1 159 ? 14.681 -25.144 -23.458 1.00 39.97 159 GLN A O 1
ATOM 1228 N N . LYS A 1 160 ? 14.932 -26.523 -21.691 1.00 44.41 160 LYS A N 1
ATOM 1229 C CA . LYS A 1 160 ? 16.225 -27.113 -22.050 1.00 44.41 160 LYS A CA 1
ATOM 1230 C C . LYS A 1 160 ? 16.229 -27.479 -23.537 1.00 44.41 160 LYS A C 1
ATOM 1232 O O . LYS A 1 160 ? 15.557 -28.431 -23.930 1.00 44.41 160 LYS A O 1
ATOM 1237 N N . GLN A 1 161 ? 17.053 -26.804 -24.335 1.00 39.41 161 GLN A N 1
ATOM 1238 C CA . GLN A 1 161 ? 17.561 -27.405 -25.561 1.00 39.41 161 GLN A CA 1
ATOM 1239 C C . GLN A 1 161 ? 18.435 -28.591 -25.143 1.00 39.41 161 GLN A C 1
ATOM 1241 O O . GLN A 1 161 ? 19.632 -28.454 -24.892 1.00 39.41 161 GLN A O 1
ATOM 1246 N N . VAL A 1 162 ? 17.827 -29.772 -25.019 1.00 42.28 162 VAL A N 1
ATOM 1247 C CA . VAL A 1 162 ? 18.573 -31.021 -25.136 1.00 42.28 162 VAL A CA 1
ATOM 1248 C C . VAL A 1 162 ? 19.010 -31.072 -26.590 1.00 42.28 162 VAL A C 1
ATOM 1250 O O . VAL A 1 162 ? 18.258 -31.453 -27.479 1.00 42.28 162 VAL A O 1
ATOM 1253 N N . VAL A 1 163 ? 20.217 -30.580 -26.841 1.00 43.97 163 VAL A N 1
ATOM 1254 C CA . VAL A 1 163 ? 20.879 -30.747 -28.124 1.00 43.97 163 VAL A CA 1
ATOM 1255 C C . VAL A 1 163 ? 21.153 -32.243 -28.271 1.00 43.97 163 VAL A C 1
ATOM 1257 O O . VAL A 1 163 ? 22.116 -32.757 -27.701 1.00 43.97 163 VAL A O 1
ATOM 1260 N N . GLU A 1 164 ? 20.317 -32.954 -29.026 1.00 44.03 164 GLU A N 1
ATOM 1261 C CA . GLU A 1 164 ? 20.661 -34.272 -29.559 1.00 44.03 164 GLU A CA 1
ATOM 1262 C C . GLU A 1 164 ? 21.809 -34.103 -30.564 1.00 44.03 164 GLU A C 1
ATOM 1264 O O . GLU A 1 164 ? 21.628 -34.039 -31.777 1.00 44.03 164 GLU A O 1
ATOM 1269 N N . LYS A 1 165 ? 23.039 -33.993 -30.059 1.00 44.22 165 LYS A N 1
ATOM 1270 C CA . LYS A 1 165 ? 24.241 -34.175 -30.873 1.00 44.22 165 LYS A CA 1
ATOM 1271 C C . LYS A 1 165 ? 24.433 -35.673 -31.069 1.00 44.22 165 LYS A C 1
ATOM 1273 O O . LYS A 1 165 ? 25.162 -36.316 -30.318 1.00 44.22 165 LYS A O 1
ATOM 1278 N N . THR A 1 166 ? 23.792 -36.241 -32.085 1.00 45.38 166 THR A N 1
ATOM 1279 C CA . THR A 1 166 ? 24.253 -37.519 -32.635 1.00 45.38 166 THR A CA 1
ATOM 1280 C C . THR A 1 166 ? 25.654 -37.284 -33.222 1.00 45.38 166 THR A C 1
ATOM 1282 O O . THR A 1 166 ? 25.807 -36.401 -34.070 1.00 45.38 166 THR A O 1
ATOM 1285 N N . PRO A 1 167 ? 26.709 -37.993 -32.783 1.00 52.09 167 PRO A N 1
ATOM 1286 C CA . PRO A 1 167 ? 28.041 -37.795 -33.343 1.00 52.09 167 PRO A CA 1
ATOM 1287 C C . PRO A 1 167 ? 28.089 -38.292 -34.801 1.00 52.09 167 PRO A C 1
ATOM 1289 O O . PRO A 1 167 ? 27.455 -39.302 -35.128 1.00 52.09 167 PRO A O 1
ATOM 1292 N N . PRO A 1 168 ? 28.833 -37.622 -35.701 1.00 48.69 168 PRO A N 1
ATOM 1293 C CA . PRO A 1 168 ? 28.918 -38.033 -37.096 1.00 48.69 168 PRO A CA 1
ATOM 1294 C C . PRO A 1 168 ? 29.657 -39.372 -37.210 1.00 48.69 168 PRO A C 1
ATOM 1296 O O . PRO A 1 168 ? 30.734 -39.562 -36.640 1.00 48.69 168 PRO A O 1
ATOM 1299 N N . LYS A 1 169 ? 29.081 -40.314 -37.967 1.00 51.31 169 LYS A N 1
ATOM 1300 C CA . LYS A 1 169 ? 29.704 -41.608 -38.276 1.00 51.31 169 LYS A CA 1
ATOM 1301 C C . LYS A 1 169 ? 30.994 -41.377 -39.069 1.00 51.31 169 LYS A C 1
ATOM 1303 O O . LYS A 1 169 ? 30.954 -40.991 -40.235 1.00 51.31 169 LYS A O 1
ATOM 1308 N N . ARG A 1 170 ? 32.141 -41.639 -38.442 1.00 48.47 170 ARG A N 1
ATOM 1309 C CA . ARG A 1 170 ? 33.455 -41.661 -39.097 1.00 48.47 170 ARG A CA 1
ATOM 1310 C C . ARG A 1 170 ? 33.479 -42.845 -40.077 1.00 48.47 170 ARG A C 1
ATOM 1312 O O . ARG A 1 170 ? 33.411 -43.992 -39.644 1.00 48.47 170 ARG A O 1
ATOM 1319 N N . ARG A 1 171 ? 33.539 -42.588 -41.389 1.00 48.00 171 ARG A N 1
ATOM 1320 C CA . ARG A 1 171 ? 33.861 -43.632 -42.379 1.00 48.00 171 ARG A CA 1
ATOM 1321 C C . ARG A 1 171 ? 35.342 -43.970 -42.228 1.00 48.00 171 ARG A C 1
ATOM 1323 O O . ARG A 1 171 ? 36.188 -43.119 -42.476 1.00 48.00 171 ARG A O 1
ATOM 1330 N N . LEU A 1 172 ? 35.634 -45.190 -41.789 1.00 49.88 172 LEU A N 1
ATOM 1331 C CA . LEU A 1 172 ? 36.971 -45.769 -41.848 1.00 49.88 172 LEU A CA 1
ATOM 1332 C C . LEU A 1 172 ? 37.185 -46.273 -43.279 1.00 49.88 172 LEU A C 1
ATOM 1334 O O . LEU A 1 172 ? 36.523 -47.219 -43.701 1.00 49.88 172 LEU A O 1
ATOM 1338 N N . THR A 1 173 ? 38.062 -45.619 -44.036 1.00 49.19 173 THR A N 1
ATOM 1339 C CA . THR A 1 173 ? 38.650 -46.202 -45.244 1.00 49.19 173 THR A CA 1
ATOM 1340 C C . THR A 1 173 ? 39.797 -47.101 -44.805 1.00 49.19 173 THR A C 1
ATOM 1342 O O . THR A 1 173 ? 40.761 -46.647 -44.195 1.00 49.19 173 THR A O 1
ATOM 1345 N N . ILE A 1 174 ? 39.633 -48.397 -45.045 1.00 44.53 174 ILE A N 1
ATOM 1346 C CA . ILE A 1 174 ? 40.685 -49.407 -44.952 1.00 44.53 174 ILE A CA 1
ATOM 1347 C C . ILE A 1 174 ? 41.469 -49.370 -46.261 1.00 44.53 174 ILE A C 1
ATOM 1349 O O . ILE A 1 174 ? 41.016 -49.922 -47.262 1.00 44.53 174 ILE A O 1
ATOM 1353 N N . ASP A 1 175 ? 42.628 -48.716 -46.259 1.00 42.81 175 ASP A N 1
ATOM 1354 C CA . ASP A 1 175 ? 43.607 -48.933 -47.321 1.00 42.81 175 ASP A CA 1
ATOM 1355 C C . ASP A 1 175 ? 44.248 -50.303 -47.088 1.00 42.81 175 ASP A C 1
ATOM 1357 O O . ASP A 1 175 ? 44.779 -50.601 -46.016 1.00 42.81 175 ASP A O 1
ATOM 1361 N N . THR A 1 176 ? 44.082 -51.174 -48.079 1.00 43.88 176 THR A N 1
ATOM 1362 C CA . THR A 1 176 ? 44.540 -52.561 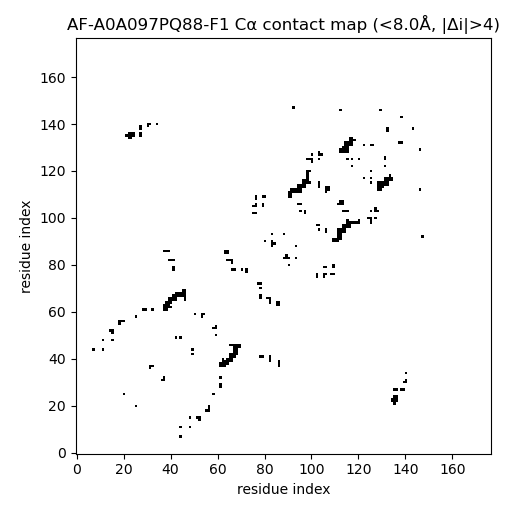-48.062 1.00 43.88 176 THR A CA 1
ATOM 1363 C C . THR A 1 176 ? 45.759 -52.668 -48.978 1.00 43.88 176 THR A C 1
ATOM 1365 O O . THR A 1 176 ? 45.620 -52.427 -50.175 1.00 43.88 176 THR A O 1
ATOM 1368 N N . ILE A 1 177 ? 46.874 -53.106 -48.371 1.00 43.72 177 ILE A N 1
ATOM 1369 C CA . ILE A 1 177 ? 48.185 -53.550 -48.907 1.00 43.72 177 ILE A CA 1
ATOM 1370 C C . ILE A 1 177 ? 49.144 -52.443 -49.353 1.00 43.72 177 ILE A C 1
ATOM 1372 O O . ILE A 1 177 ? 48.924 -51.825 -50.414 1.00 43.72 177 ILE A O 1
#

pLDDT: mean 84.85, std 17.99, range [36.25, 97.94]

InterPro domains:
  IPR023214 HAD superfamily [G3DSA:3.40.50.1000] (2-152)
  IPR036412 HAD-like superfamily [SSF56784] (5-139)
  IPR041492 Haloacid dehalogenase-like hydrolase [PF13419] (6-115)

Sequence (177 aa):
ERLKSKLSQLYSNNLLKLSEPMEGLKEWLDAVSTARIPCAVVSSLDRKIMVEILEKLGLMKYFQAIVTEEDGMDSMAHRLLSAAVKLDRKPSKCVVFEDDPRGVTAAHNCTMMAVALIGAHPAYDLVQADLAVGGFNELSVINLRRLFAHTGSSFMELQKQVVEKTPPKRRLTIDTI

Nearest PDB structures (foldseek):
  2ah5-assembly1_A  TM=9.087E-01  e=3.575E-04  Streptococcus pneumoniae TIGR4
  8wbo-assembly1_A-2  TM=8.581E-01  e=3.806E-04  Rhodococcus opacus
  8wbm-assembly1_A  TM=8.743E-01  e=1.037E-03  Rhodococcus opacus
  8wbk-assembly1_A  TM=6.812E-01  e=1.686E-04  Rhodococcus opacus
  8wbq-assembly1_A  TM=6.415E-01  e=9.737E-04  Rhodococcus opacus